Protein AF-M4YMT3-F1 (afdb_monomer)

Solvent-accessible surface area (backbone atoms only — not comparable to full-atom values): 11606 Å² total; per-residue (Å²): 136,56,73,66,59,53,51,54,49,49,52,53,55,69,66,47,56,73,67,48,48,60,57,49,52,47,52,51,52,50,50,52,51,52,51,46,52,74,77,38,57,68,66,65,42,46,60,69,59,45,84,79,69,79,73,31,59,26,41,53,37,36,38,47,27,47,33,32,60,78,56,65,40,62,85,70,73,50,79,59,37,72,62,40,34,67,61,30,33,67,56,32,72,73,39,80,68,57,88,72,52,93,62,46,69,38,41,93,83,44,88,57,52,66,50,56,50,47,54,50,48,50,54,50,50,52,39,49,52,53,45,50,55,54,40,66,69,37,40,82,82,41,46,66,60,40,51,51,53,50,52,53,66,71,29,67,73,39,54,38,34,56,59,34,29,43,67,61,58,56,26,50,41,23,42,51,50,16,73,76,19,53,84,38,93,50,65,70,47,24,54,50,9,53,50,25,40,54,51,26,62,37,39,63,58,91,65,85,80,132

Structure (mmCIF, N/CA/C/O backbone):
data_AF-M4YMT3-F1
#
_entry.id   AF-M4YMT3-F1
#
loop_
_atom_site.group_PDB
_atom_site.id
_atom_site.type_symbol
_atom_site.label_atom_id
_atom_site.label_alt_id
_atom_site.label_comp_id
_atom_site.label_asym_id
_atom_site.label_entity_id
_atom_site.label_seq_id
_atom_site.pdbx_PDB_ins_code
_atom_site.Cartn_x
_atom_site.Cartn_y
_atom_site.Cartn_z
_atom_site.occupancy
_atom_site.B_iso_or_equiv
_atom_site.auth_seq_id
_atom_site.auth_comp_id
_atom_site.auth_asym_id
_atom_site.auth_atom_id
_atom_site.pdbx_PDB_model_num
ATOM 1 N N . MET A 1 1 ? -11.498 -4.149 51.252 1.00 55.44 1 MET A N 1
ATOM 2 C CA . MET A 1 1 ? -11.221 -3.884 49.823 1.00 55.44 1 MET A CA 1
ATOM 3 C C . MET A 1 1 ? -12.112 -4.824 49.023 1.00 55.44 1 MET A C 1
ATOM 5 O O . MET A 1 1 ? -12.004 -6.024 49.238 1.00 55.44 1 MET A O 1
ATOM 9 N N . SER A 1 2 ? -13.094 -4.313 48.271 1.00 64.69 2 SER A N 1
ATOM 10 C CA . SER A 1 2 ? -14.100 -5.168 47.619 1.00 64.69 2 SER A CA 1
ATOM 11 C C . SER A 1 2 ? -13.529 -5.821 46.357 1.00 64.69 2 SER A C 1
ATOM 13 O O . SER A 1 2 ? -12.683 -5.244 45.675 1.00 64.69 2 SER A O 1
ATOM 15 N N . LEU A 1 3 ? -13.996 -7.027 46.028 1.00 55.19 3 LEU A N 1
ATOM 16 C CA . LEU A 1 3 ? -13.615 -7.741 44.800 1.00 55.19 3 LEU A CA 1
ATOM 17 C C . LEU A 1 3 ? -13.868 -6.903 43.532 1.00 55.19 3 LEU A C 1
ATOM 19 O O . LEU A 1 3 ? -13.106 -6.996 42.569 1.00 55.19 3 LEU A O 1
ATOM 23 N N . ASP A 1 4 ? -14.859 -6.014 43.570 1.00 62.97 4 ASP A N 1
ATOM 24 C CA . ASP A 1 4 ? -15.171 -5.080 42.485 1.00 62.97 4 ASP A CA 1
ATOM 25 C C . ASP A 1 4 ? -14.135 -3.953 42.345 1.00 62.97 4 ASP A C 1
ATOM 27 O O . ASP A 1 4 ? -13.825 -3.523 41.230 1.00 62.97 4 ASP A O 1
ATOM 31 N N . SER A 1 5 ? -13.519 -3.503 43.446 1.00 62.50 5 SER A N 1
ATOM 32 C CA . SER A 1 5 ? -12.438 -2.510 43.385 1.00 62.50 5 SER A CA 1
ATOM 33 C C . SER A 1 5 ? -11.160 -3.111 42.794 1.00 62.50 5 SER A C 1
ATOM 35 O O . SER A 1 5 ? -10.426 -2.435 42.077 1.00 62.50 5 SER A O 1
ATOM 37 N N . VAL A 1 6 ? -10.902 -4.396 43.053 1.00 60.56 6 VAL A N 1
ATOM 38 C CA . VAL A 1 6 ? -9.759 -5.128 42.489 1.00 60.56 6 VAL A CA 1
ATOM 39 C C . VAL A 1 6 ? -9.986 -5.428 41.009 1.00 60.56 6 VAL A C 1
ATOM 41 O O . VAL A 1 6 ? -9.104 -5.155 40.200 1.00 60.56 6 VAL A O 1
ATOM 44 N N . ARG A 1 7 ? -11.180 -5.899 40.622 1.00 51.62 7 ARG A N 1
ATOM 45 C CA . ARG A 1 7 ? -11.534 -6.132 39.211 1.00 51.62 7 ARG A CA 1
ATOM 46 C C . ARG A 1 7 ? -11.501 -4.856 38.376 1.00 51.62 7 ARG A C 1
ATOM 48 O O . ARG A 1 7 ? -10.950 -4.880 37.284 1.00 51.62 7 ARG A O 1
ATOM 55 N N . SER A 1 8 ? -12.023 -3.741 38.887 1.00 55.28 8 SER A N 1
ATOM 56 C CA . SER A 1 8 ? -11.982 -2.454 38.173 1.00 55.28 8 SER A CA 1
ATOM 57 C C . SER A 1 8 ? -10.570 -1.865 38.068 1.00 55.28 8 SER A C 1
ATOM 59 O O . SER A 1 8 ? -10.250 -1.226 37.067 1.00 55.28 8 SER A O 1
ATOM 61 N N . SER A 1 9 ? -9.707 -2.112 39.059 1.00 55.75 9 SER A N 1
ATOM 62 C CA . SER A 1 9 ? -8.296 -1.700 39.019 1.00 55.75 9 SER A CA 1
ATOM 63 C C . SER A 1 9 ? -7.475 -2.565 38.060 1.00 55.75 9 SER A C 1
ATOM 65 O O . SER A 1 9 ? -6.667 -2.039 37.301 1.00 55.75 9 SER A O 1
ATOM 67 N N . LEU A 1 10 ? -7.715 -3.880 38.039 1.00 49.56 10 LEU A N 1
ATOM 68 C CA . LEU A 1 10 ? -7.082 -4.808 37.098 1.00 49.56 10 LEU A CA 1
ATOM 69 C C . LEU A 1 10 ? -7.564 -4.583 35.660 1.00 49.56 10 LEU A C 1
ATOM 71 O O . LEU A 1 10 ? -6.739 -4.605 34.753 1.00 49.56 10 LEU A O 1
ATOM 75 N N . ALA A 1 11 ? -8.851 -4.284 35.453 1.00 52.72 11 ALA A N 1
ATOM 76 C CA . ALA A 1 11 ? -9.390 -3.905 34.148 1.00 52.72 11 ALA A CA 1
ATOM 77 C C . ALA A 1 11 ? -8.724 -2.621 33.622 1.00 52.72 11 ALA A C 1
ATOM 79 O O . ALA A 1 11 ? -8.180 -2.630 32.521 1.00 52.72 11 ALA A O 1
ATOM 80 N N . ARG A 1 12 ? -8.620 -1.566 34.449 1.00 49.44 12 ARG A N 1
ATOM 81 C CA . ARG A 1 12 ? -7.900 -0.329 34.080 1.00 49.44 12 ARG A CA 1
ATOM 82 C C . ARG A 1 12 ? -6.415 -0.551 33.807 1.00 49.44 12 ARG A C 1
ATOM 84 O O . ARG A 1 12 ? -5.882 0.052 32.883 1.00 49.44 12 ARG A O 1
ATOM 91 N N . CYS A 1 13 ? -5.753 -1.406 34.588 1.00 47.78 13 CYS A N 1
ATOM 92 C CA . CYS A 1 13 ? -4.334 -1.732 34.413 1.00 47.78 13 CYS A CA 1
ATOM 93 C C . CYS A 1 13 ? -4.093 -2.544 33.124 1.00 47.78 13 CYS A C 1
ATOM 95 O O . CYS A 1 13 ? -3.129 -2.299 32.399 1.00 47.78 13 CYS A O 1
ATOM 97 N N . SER A 1 14 ? -5.016 -3.451 32.777 1.00 50.03 14 SER A N 1
ATOM 98 C CA . SER A 1 14 ? -4.997 -4.192 31.507 1.00 50.03 14 SER A CA 1
ATOM 99 C C . SER A 1 14 ? -5.290 -3.310 30.288 1.00 50.03 14 SER A C 1
ATOM 101 O O . SER A 1 14 ? -4.888 -3.655 29.180 1.00 50.03 14 SER A O 1
ATOM 103 N N . GLU A 1 15 ? -5.922 -2.152 30.493 1.00 52.97 15 GLU A N 1
ATOM 104 C CA . GLU A 1 15 ? -6.232 -1.195 29.430 1.00 52.97 15 GLU A CA 1
ATOM 105 C C . GLU A 1 15 ? -5.118 -0.165 29.158 1.00 52.97 15 GLU A C 1
ATOM 107 O O . GLU A 1 15 ? -5.201 0.606 28.207 1.00 52.97 15 GLU A O 1
ATOM 112 N N . THR A 1 16 ? -4.050 -0.115 29.964 1.00 54.56 16 THR A N 1
ATOM 113 C CA . THR A 1 16 ? -3.016 0.932 29.816 1.00 54.56 16 THR A CA 1
ATOM 114 C C . THR A 1 16 ? -1.728 0.450 29.153 1.00 54.56 16 THR A C 1
ATOM 116 O O . THR A 1 16 ? -1.084 1.216 28.444 1.00 54.56 16 THR A O 1
ATOM 119 N N . TRP A 1 17 ? -1.321 -0.808 29.331 1.00 55.22 17 TRP A N 1
ATOM 120 C CA . TRP A 1 17 ? -0.010 -1.280 28.854 1.00 55.22 17 TRP A CA 1
ATOM 121 C C . TRP A 1 17 ? 0.110 -1.327 27.321 1.00 55.22 17 TRP A C 1
ATOM 123 O O . TRP A 1 17 ? 1.177 -1.024 26.784 1.00 55.22 17 TRP A O 1
ATOM 133 N N . TYR A 1 18 ? -0.982 -1.617 26.603 1.00 58.75 18 TYR A N 1
ATOM 134 C CA . TYR A 1 18 ? -0.981 -1.648 25.135 1.00 58.75 18 TYR A CA 1
ATOM 135 C C . TYR A 1 18 ? -0.765 -0.260 24.511 1.00 58.75 18 TYR A C 1
ATOM 137 O O . TYR A 1 18 ? -0.347 -0.163 23.362 1.00 58.75 18 TYR A O 1
ATOM 145 N N . ILE A 1 19 ? -1.020 0.818 25.261 1.00 57.12 19 ILE A N 1
ATOM 146 C CA . ILE A 1 19 ? -0.745 2.199 24.842 1.00 57.12 19 ILE A CA 1
ATOM 147 C C . ILE A 1 19 ? 0.757 2.493 24.897 1.00 57.12 19 ILE A C 1
ATOM 149 O O . ILE A 1 19 ? 1.288 3.192 24.034 1.00 57.12 19 ILE A O 1
ATOM 153 N N . TYR A 1 20 ? 1.444 1.957 25.906 1.00 63.53 20 TYR A N 1
ATOM 154 C CA . TYR A 1 20 ? 2.878 2.165 26.089 1.00 63.53 20 TYR A CA 1
ATOM 155 C C . TYR A 1 20 ? 3.716 1.248 25.203 1.00 63.53 20 TYR A C 1
ATOM 157 O O . TYR A 1 20 ? 4.825 1.624 24.837 1.00 63.53 20 TYR A O 1
ATOM 165 N N . TYR A 1 21 ? 3.195 0.080 24.820 1.00 63.81 21 TYR A N 1
ATOM 166 C CA . TYR A 1 21 ? 3.920 -0.889 24.000 1.00 63.81 21 TYR A CA 1
ATOM 167 C C . TYR A 1 21 ? 4.490 -0.285 22.700 1.00 63.81 21 TYR A C 1
ATOM 169 O O . TYR A 1 21 ? 5.697 -0.395 22.491 1.00 63.81 21 TYR A O 1
ATO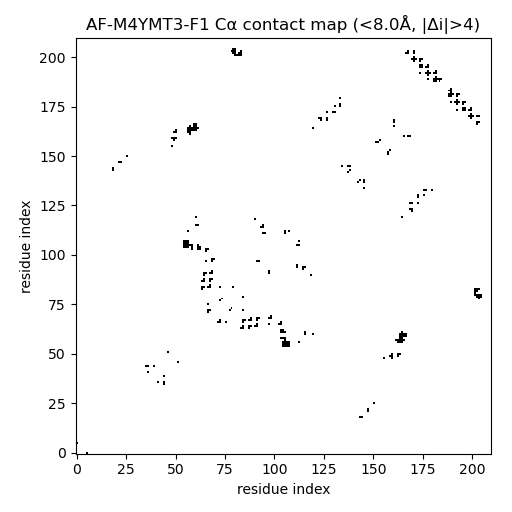M 177 N N . PRO A 1 22 ? 3.726 0.440 21.861 1.00 64.69 22 PRO A N 1
ATOM 178 C CA . PRO A 1 22 ? 4.289 1.016 20.647 1.00 64.69 22 PRO A CA 1
ATOM 179 C C . PRO A 1 22 ? 5.266 2.155 20.944 1.00 64.69 22 PRO A C 1
ATOM 181 O O . PRO A 1 22 ? 6.272 2.273 20.258 1.00 64.69 22 PRO A O 1
ATOM 184 N N . ALA A 1 23 ? 5.024 2.960 21.987 1.00 65.94 23 ALA A N 1
ATOM 185 C CA . ALA A 1 23 ? 5.968 3.996 22.407 1.00 65.94 23 ALA A CA 1
ATOM 186 C C . ALA A 1 23 ? 7.320 3.387 22.819 1.00 65.94 23 ALA A C 1
ATOM 188 O O . ALA A 1 23 ? 8.369 3.898 22.437 1.00 65.94 23 ALA A O 1
ATOM 189 N N . VAL A 1 24 ? 7.299 2.255 23.528 1.00 73.38 24 VAL A N 1
ATOM 190 C CA . VAL A 1 24 ? 8.496 1.477 23.872 1.00 73.38 24 VAL A CA 1
ATOM 191 C C . VAL A 1 24 ? 9.168 0.923 22.615 1.00 73.38 24 VAL A C 1
ATOM 193 O O . VAL A 1 24 ? 10.374 1.093 22.459 1.00 73.38 24 VAL A O 1
ATOM 196 N N . VAL A 1 25 ? 8.409 0.333 21.683 1.00 72.81 25 VAL A N 1
ATOM 197 C CA . VAL A 1 25 ? 8.941 -0.154 20.395 1.00 72.81 25 VAL A CA 1
ATOM 198 C C . VAL A 1 25 ? 9.610 0.976 19.607 1.00 72.81 25 VAL A C 1
ATOM 200 O O . VAL A 1 25 ? 10.677 0.771 19.031 1.00 72.81 25 VAL A O 1
ATOM 203 N N . LEU A 1 26 ? 9.039 2.179 19.619 1.00 71.69 26 LEU A N 1
ATOM 204 C CA . LEU A 1 26 ? 9.614 3.356 18.969 1.00 71.69 26 LEU A CA 1
ATOM 205 C C . LEU A 1 26 ? 10.885 3.848 19.634 1.00 71.69 26 LEU A C 1
ATOM 207 O O . LEU A 1 26 ? 11.850 4.129 18.932 1.00 71.69 26 LEU A O 1
ATOM 211 N N . ILE A 1 27 ? 10.905 3.932 20.964 1.00 77.06 27 ILE A N 1
ATOM 212 C CA . ILE A 1 27 ? 12.110 4.311 21.704 1.00 77.06 27 ILE A CA 1
ATOM 213 C C . ILE A 1 27 ? 13.229 3.319 21.392 1.00 77.06 27 ILE A C 1
ATOM 215 O O . ILE A 1 27 ? 14.323 3.741 21.036 1.00 77.06 27 ILE A O 1
ATOM 219 N N . ILE A 1 28 ? 12.939 2.015 21.432 1.00 80.06 28 ILE A N 1
ATOM 220 C CA . ILE A 1 28 ? 13.901 0.967 21.076 1.00 80.06 28 ILE A CA 1
ATOM 221 C C . ILE A 1 28 ? 14.379 1.143 19.630 1.00 80.06 28 ILE A C 1
ATOM 223 O O . ILE A 1 28 ? 15.583 1.167 19.391 1.00 80.06 28 ILE A O 1
ATOM 227 N N . SER A 1 29 ? 13.463 1.323 18.674 1.00 73.62 29 SER A N 1
ATOM 228 C CA . SER A 1 29 ? 13.802 1.483 17.252 1.00 73.62 29 SER A CA 1
ATOM 229 C C . SER A 1 29 ? 14.676 2.717 17.007 1.00 73.62 29 SER A C 1
ATOM 231 O O . SER A 1 29 ? 15.672 2.641 16.289 1.00 73.62 29 SER A O 1
ATOM 233 N N . LEU A 1 30 ? 14.355 3.842 17.654 1.00 78.44 30 LEU A N 1
ATOM 234 C CA . LEU A 1 30 ? 15.126 5.079 17.565 1.00 78.44 30 LEU A CA 1
ATOM 235 C C . LEU A 1 30 ? 16.504 4.928 18.217 1.00 78.44 30 LEU A C 1
ATOM 237 O O . LEU A 1 30 ? 17.500 5.355 17.644 1.00 78.44 30 LEU A O 1
ATOM 241 N N . SER A 1 31 ? 16.587 4.294 19.390 1.00 81.12 31 SER A N 1
ATOM 242 C CA . SER A 1 31 ? 17.865 4.012 20.047 1.00 81.12 31 SER A CA 1
ATOM 243 C C . SER A 1 31 ? 18.756 3.121 19.185 1.00 81.12 31 SER A C 1
ATOM 245 O O . SER A 1 31 ? 19.937 3.421 19.033 1.00 81.12 31 SER A O 1
ATOM 247 N N . VAL A 1 32 ? 18.203 2.073 18.566 1.00 82.44 32 VAL A N 1
ATOM 248 C CA . VAL A 1 32 ? 18.942 1.207 17.635 1.00 82.44 32 VAL A CA 1
ATOM 249 C C . VAL A 1 32 ? 19.442 2.002 16.428 1.00 82.44 32 VAL A C 1
ATOM 251 O O . VAL A 1 32 ? 20.613 1.877 16.069 1.00 82.44 32 VAL A O 1
ATOM 254 N N . LEU A 1 33 ? 18.607 2.863 15.836 1.00 80.38 33 LEU A N 1
ATOM 255 C CA . LEU A 1 33 ? 19.007 3.726 14.722 1.00 80.38 33 LEU A CA 1
ATOM 256 C C . LEU A 1 33 ? 20.155 4.669 15.115 1.00 80.38 33 LEU A C 1
ATOM 258 O O . LEU A 1 33 ? 21.157 4.744 14.406 1.00 80.38 33 LEU A O 1
ATOM 262 N N . LEU A 1 34 ? 20.043 5.348 16.261 1.00 82.44 34 LEU A N 1
ATOM 263 C CA . LEU A 1 34 ? 21.063 6.276 16.757 1.00 82.44 34 LEU A CA 1
ATOM 264 C C . LEU A 1 34 ? 22.386 5.569 17.074 1.00 82.44 34 LEU A C 1
ATOM 266 O O . LEU A 1 34 ? 23.445 6.074 16.714 1.00 82.44 34 LEU A O 1
ATOM 270 N N . ILE A 1 35 ? 22.339 4.384 17.692 1.00 86.56 35 ILE A N 1
ATOM 271 C CA . ILE A 1 35 ? 23.532 3.556 17.924 1.00 86.56 35 ILE A CA 1
ATOM 272 C C . ILE A 1 35 ? 24.161 3.157 16.586 1.00 86.56 35 ILE A C 1
ATOM 274 O O . ILE A 1 35 ? 25.375 3.250 16.418 1.00 86.56 35 ILE A O 1
ATOM 278 N N . THR A 1 36 ? 23.347 2.759 15.609 1.00 81.19 36 THR A N 1
ATOM 279 C CA . THR A 1 36 ? 23.836 2.359 14.284 1.00 81.19 36 THR A CA 1
ATOM 280 C C . THR A 1 36 ? 24.517 3.529 13.566 1.00 81.19 36 THR A C 1
ATOM 282 O O . THR A 1 36 ? 25.589 3.328 12.998 1.00 81.19 36 THR A O 1
ATOM 285 N N . LEU A 1 37 ? 23.965 4.745 13.661 1.00 82.81 37 LEU A N 1
ATOM 286 C CA . LEU A 1 37 ? 24.566 5.986 13.146 1.00 82.81 37 LEU A CA 1
ATOM 287 C C . LEU A 1 37 ? 25.834 6.413 13.897 1.00 82.81 37 LEU A C 1
ATOM 289 O O . LEU A 1 37 ? 26.709 7.030 13.302 1.00 82.81 37 LEU A O 1
ATOM 293 N N . ALA A 1 38 ? 25.946 6.103 15.190 1.00 86.00 38 ALA A N 1
ATOM 294 C CA . ALA A 1 38 ? 27.138 6.414 15.977 1.00 86.00 38 ALA A CA 1
ATOM 295 C C . ALA A 1 38 ? 28.309 5.459 15.685 1.00 86.00 38 ALA A C 1
ATOM 297 O O . ALA A 1 38 ? 29.467 5.846 15.825 1.00 86.00 38 ALA A O 1
ATOM 298 N N . VAL A 1 39 ? 28.014 4.210 15.307 1.00 90.06 39 VAL A N 1
ATOM 299 C CA . VAL A 1 39 ? 29.019 3.157 15.070 1.00 90.06 39 VAL A CA 1
ATOM 300 C C . VAL A 1 39 ? 29.425 3.054 13.596 1.00 90.06 39 VAL A C 1
ATOM 302 O O . VAL A 1 39 ? 30.544 2.646 13.298 1.00 90.06 39 VAL A O 1
ATOM 305 N N . ASN A 1 40 ? 28.538 3.411 12.666 1.00 87.50 40 ASN A N 1
ATOM 306 C CA . ASN A 1 40 ? 28.768 3.288 11.226 1.00 87.50 40 ASN A CA 1
ATOM 307 C C . ASN A 1 40 ? 28.759 4.665 10.555 1.00 87.50 40 ASN A C 1
ATOM 309 O O . ASN A 1 40 ? 28.176 5.615 11.069 1.00 87.50 40 ASN A O 1
ATOM 313 N N . ASN A 1 41 ? 29.362 4.776 9.368 1.00 85.31 41 ASN A N 1
ATOM 314 C CA . ASN A 1 41 ? 29.202 5.990 8.569 1.00 85.31 41 ASN A CA 1
ATOM 315 C C . ASN A 1 41 ? 27.753 6.109 8.052 1.00 85.31 41 ASN A C 1
ATOM 317 O O . ASN A 1 41 ? 27.045 5.111 7.897 1.00 85.31 41 ASN A O 1
ATOM 321 N N . ALA A 1 42 ? 27.318 7.341 7.775 1.00 77.69 42 ALA A N 1
ATOM 322 C CA . ALA A 1 42 ? 25.947 7.615 7.350 1.00 77.69 42 ALA A CA 1
ATOM 323 C C . ALA A 1 42 ? 25.543 6.806 6.105 1.00 77.69 42 ALA A C 1
ATOM 325 O O . ALA A 1 42 ? 24.428 6.299 6.059 1.00 77.69 42 ALA A O 1
ATOM 326 N N . GLN A 1 43 ? 26.462 6.618 5.150 1.00 78.56 43 GLN A N 1
ATOM 327 C CA . GLN A 1 43 ? 26.209 5.843 3.934 1.00 78.56 43 GLN A CA 1
ATOM 328 C C . GLN A 1 43 ? 25.897 4.370 4.233 1.00 78.56 43 GLN A C 1
ATOM 330 O O . GLN A 1 43 ? 24.900 3.854 3.758 1.00 78.56 43 GLN A O 1
ATOM 335 N N . THR A 1 44 ? 26.677 3.717 5.098 1.00 79.88 44 THR A N 1
ATOM 336 C CA . THR A 1 44 ? 26.462 2.313 5.494 1.00 79.88 44 THR A CA 1
ATOM 337 C C . THR A 1 44 ? 25.150 2.142 6.245 1.00 79.88 44 THR A C 1
ATOM 339 O O . THR A 1 44 ? 24.523 1.089 6.162 1.00 79.88 44 THR A O 1
ATOM 342 N N . VAL A 1 45 ? 24.745 3.145 7.031 1.00 75.69 45 VAL A N 1
ATOM 343 C CA . VAL A 1 45 ? 23.433 3.109 7.674 1.00 75.69 45 VAL A CA 1
ATOM 344 C C . VAL A 1 45 ? 22.355 3.212 6.617 1.00 75.69 45 VAL A C 1
ATOM 346 O O . VAL A 1 45 ? 21.522 2.317 6.581 1.00 75.69 45 VAL A O 1
ATOM 349 N N . LEU A 1 46 ? 22.411 4.226 5.747 1.00 72.56 46 LEU A N 1
ATOM 350 C CA . LEU A 1 46 ? 21.467 4.402 4.643 1.00 72.56 46 LEU A CA 1
ATOM 351 C C . LEU A 1 46 ? 21.319 3.107 3.847 1.00 72.56 46 LEU A C 1
ATOM 353 O O . LEU A 1 46 ? 20.219 2.580 3.806 1.00 72.56 46 LEU A O 1
ATOM 357 N N . ASP A 1 47 ? 22.423 2.494 3.424 1.00 73.88 47 ASP A N 1
ATOM 358 C CA . ASP A 1 47 ? 22.429 1.243 2.662 1.00 73.88 47 ASP A CA 1
ATOM 359 C C . ASP A 1 47 ? 21.736 0.049 3.355 1.00 73.88 47 ASP A C 1
ATOM 361 O O . ASP A 1 47 ? 21.420 -0.953 2.714 1.00 73.88 47 ASP A O 1
ATOM 365 N N . ARG A 1 48 ? 21.532 0.113 4.679 1.00 72.19 48 ARG A N 1
ATOM 366 C CA . ARG A 1 48 ? 20.850 -0.923 5.474 1.00 72.19 48 ARG A CA 1
ATOM 367 C C . ARG A 1 48 ? 19.384 -0.616 5.760 1.00 72.19 48 ARG A C 1
ATOM 369 O O . ARG A 1 48 ? 18.639 -1.545 6.065 1.00 72.19 48 ARG A O 1
ATOM 376 N N . ILE A 1 49 ? 18.989 0.656 5.753 1.00 68.25 49 ILE A N 1
ATOM 377 C CA . ILE A 1 49 ? 17.591 1.076 5.954 1.00 68.25 49 ILE A CA 1
ATOM 378 C C . ILE A 1 49 ? 16.870 1.343 4.636 1.00 68.25 49 ILE A C 1
ATOM 380 O O . ILE A 1 49 ? 15.644 1.241 4.617 1.00 68.25 49 ILE A O 1
ATOM 384 N N . THR A 1 50 ? 17.609 1.628 3.565 1.00 68.56 50 THR A N 1
ATOM 385 C CA . THR A 1 50 ? 17.081 1.769 2.213 1.00 68.56 50 THR A CA 1
ATOM 386 C C . THR A 1 50 ? 17.209 0.465 1.437 1.00 68.56 50 THR A C 1
ATOM 388 O O . THR A 1 50 ? 18.084 -0.369 1.687 1.00 68.56 50 THR A O 1
ATOM 391 N N . TRP A 1 51 ? 16.302 0.252 0.495 1.00 67.38 51 TRP A N 1
ATOM 392 C CA . TRP A 1 51 ? 16.384 -0.849 -0.448 1.00 67.38 51 TRP A CA 1
ATOM 393 C C . TRP A 1 51 ? 17.503 -0.601 -1.467 1.00 67.38 51 TRP A C 1
ATOM 395 O O . TRP A 1 51 ? 17.426 0.327 -2.266 1.00 67.38 51 TRP A O 1
ATOM 405 N N . ASN A 1 52 ? 18.513 -1.475 -1.462 1.00 66.56 52 ASN A N 1
ATOM 406 C CA . ASN A 1 52 ? 19.700 -1.375 -2.319 1.00 66.56 52 ASN A CA 1
ATOM 407 C C . ASN A 1 52 ? 19.811 -2.506 -3.368 1.00 66.56 52 ASN A C 1
ATOM 409 O O . ASN A 1 52 ? 20.908 -2.771 -3.856 1.00 66.56 52 ASN A O 1
ATOM 413 N N . ALA A 1 53 ? 18.725 -3.218 -3.696 1.00 58.97 53 ALA A N 1
ATOM 414 C CA . ALA A 1 53 ? 18.797 -4.316 -4.667 1.00 58.97 53 ALA A CA 1
ATOM 415 C C . ALA A 1 53 ? 18.498 -3.858 -6.107 1.00 58.97 53 ALA A C 1
ATOM 417 O O . ALA A 1 53 ? 17.485 -3.194 -6.333 1.00 58.97 53 ALA A O 1
ATOM 418 N N . ASP A 1 54 ? 19.375 -4.279 -7.029 1.00 62.09 54 ASP A N 1
ATOM 419 C CA . ASP A 1 54 ? 19.266 -4.338 -8.496 1.00 62.09 54 ASP A CA 1
ATOM 420 C C . ASP A 1 54 ? 18.360 -3.289 -9.150 1.00 62.09 54 ASP A C 1
ATOM 422 O O . ASP A 1 54 ? 17.241 -3.643 -9.498 1.00 62.09 54 ASP A O 1
ATOM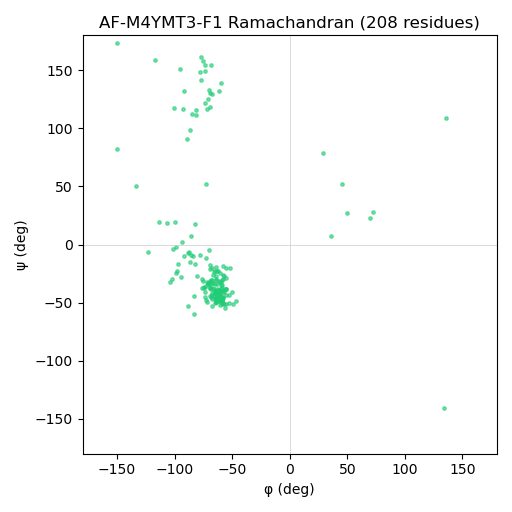 426 N N . ASP A 1 55 ? 18.848 -2.046 -9.314 1.00 67.31 55 ASP A N 1
ATOM 427 C CA . ASP A 1 55 ? 18.426 -0.938 -10.215 1.00 67.31 55 ASP A CA 1
ATOM 428 C C . ASP A 1 55 ? 16.926 -0.725 -10.540 1.00 67.31 55 ASP A C 1
ATOM 430 O O . ASP A 1 55 ? 16.581 0.114 -11.370 1.00 67.31 55 ASP A O 1
ATOM 434 N N . SER A 1 56 ? 16.010 -1.439 -9.895 1.00 77.88 56 SER A N 1
ATOM 435 C CA . SER A 1 56 ? 14.598 -1.497 -10.221 1.00 77.88 56 SER A CA 1
ATOM 436 C C . SER A 1 56 ? 13.855 -0.587 -9.274 1.00 77.88 56 SER A C 1
ATOM 438 O O . SER A 1 56 ? 13.803 -0.816 -8.065 1.00 77.88 56 SER A O 1
ATOM 440 N N . LEU A 1 57 ? 13.225 0.431 -9.837 1.00 80.31 57 LEU A N 1
ATOM 441 C CA . LEU A 1 57 ? 12.342 1.319 -9.102 1.00 80.31 57 LEU A CA 1
ATOM 442 C C . LEU A 1 57 ? 11.061 0.555 -8.726 1.00 80.31 57 LEU A C 1
ATOM 444 O O . LEU A 1 57 ? 10.482 -0.118 -9.576 1.00 80.31 57 LEU A O 1
ATOM 448 N N . ILE A 1 58 ? 10.618 0.657 -7.464 1.00 87.25 58 ILE A N 1
ATOM 449 C CA . ILE A 1 58 ? 9.341 0.115 -6.945 1.00 87.25 58 ILE A CA 1
ATOM 450 C C . ILE A 1 58 ? 9.007 -1.343 -7.364 1.00 87.25 58 ILE A C 1
ATOM 452 O O . ILE A 1 58 ? 7.897 -1.612 -7.835 1.00 87.25 58 ILE A O 1
ATOM 456 N N . PRO A 1 59 ? 9.930 -2.306 -7.160 1.00 87.38 59 PRO A N 1
ATOM 457 C CA . PRO A 1 59 ? 9.869 -3.656 -7.731 1.00 87.38 59 PRO A CA 1
ATOM 458 C C . PRO A 1 59 ? 8.616 -4.464 -7.364 1.00 87.38 59 PRO A C 1
ATOM 460 O O . PRO A 1 59 ? 8.121 -5.232 -8.183 1.00 87.38 59 PRO A O 1
ATOM 463 N N . ASP A 1 60 ? 8.074 -4.307 -6.152 1.00 88.25 60 ASP A N 1
ATOM 464 C CA . ASP A 1 60 ? 6.882 -5.051 -5.731 1.00 88.25 60 ASP A CA 1
ATOM 465 C C . ASP A 1 60 ? 5.625 -4.544 -6.464 1.00 88.25 60 ASP A C 1
ATOM 467 O O . ASP A 1 60 ? 4.709 -5.323 -6.733 1.00 88.25 60 ASP A O 1
ATOM 471 N N . PHE A 1 61 ? 5.560 -3.243 -6.776 1.00 90.75 61 PHE A N 1
ATOM 472 C CA . PHE A 1 61 ? 4.433 -2.648 -7.502 1.00 90.75 61 PHE A CA 1
ATOM 473 C C . PHE A 1 61 ? 4.456 -3.067 -8.968 1.00 90.75 61 PHE A C 1
ATOM 475 O O . PHE A 1 61 ? 3.446 -3.513 -9.516 1.00 90.75 61 PHE A O 1
ATOM 482 N N . THR A 1 62 ? 5.629 -2.948 -9.591 1.00 91.12 62 THR A N 1
ATOM 483 C CA . THR A 1 62 ? 5.826 -3.262 -11.007 1.00 91.12 62 THR A CA 1
ATOM 484 C C . THR A 1 62 ? 5.566 -4.731 -11.275 1.00 91.12 62 THR A C 1
ATOM 486 O O . THR A 1 62 ? 4.881 -5.055 -12.241 1.00 91.12 62 THR A O 1
ATOM 489 N N . GLU A 1 63 ? 6.014 -5.614 -10.376 1.00 90.06 63 GLU A N 1
ATOM 490 C CA . GLU A 1 63 ? 5.729 -7.044 -10.431 1.00 90.06 63 GLU A CA 1
ATOM 491 C C . GLU A 1 63 ? 4.221 -7.307 -10.478 1.00 90.06 63 GLU A C 1
ATOM 493 O O . GLU A 1 63 ? 3.747 -8.033 -11.351 1.00 90.06 63 GLU A O 1
ATOM 498 N N . VAL A 1 64 ? 3.449 -6.713 -9.565 1.00 91.62 64 VAL A N 1
ATOM 499 C CA . VAL A 1 64 ? 2.003 -6.955 -9.478 1.00 91.62 64 VAL A CA 1
ATOM 500 C C . VAL A 1 64 ? 1.282 -6.479 -10.736 1.00 91.62 64 VAL A C 1
ATOM 502 O O . VAL A 1 64 ? 0.452 -7.213 -11.274 1.00 91.62 64 VAL A O 1
ATOM 505 N N . VAL A 1 65 ? 1.600 -5.279 -11.220 1.00 92.94 65 VAL A N 1
ATOM 506 C CA . VAL A 1 65 ? 0.953 -4.687 -12.398 1.00 92.94 65 VAL A CA 1
ATOM 507 C C . VAL A 1 65 ? 1.345 -5.431 -13.681 1.00 92.94 65 VAL A C 1
ATOM 509 O O . VAL A 1 65 ? 0.471 -5.786 -14.476 1.00 92.94 65 VAL A O 1
ATOM 512 N N . TRP A 1 66 ? 2.628 -5.760 -13.856 1.00 92.75 66 TRP A N 1
ATOM 513 C CA . TRP A 1 66 ? 3.119 -6.528 -15.004 1.00 92.75 66 TRP A CA 1
ATOM 514 C C . TRP A 1 66 ? 2.531 -7.946 -15.029 1.00 92.75 66 TRP A C 1
ATOM 516 O O . TRP A 1 66 ? 2.011 -8.380 -16.059 1.00 92.75 66 TRP A O 1
ATOM 526 N N . LYS A 1 67 ? 2.514 -8.655 -13.888 1.00 91.56 67 LYS A N 1
ATOM 527 C CA . LYS A 1 67 ? 1.917 -10.001 -13.786 1.00 91.56 67 LYS A CA 1
ATOM 528 C C . LYS A 1 67 ? 0.395 -9.986 -13.942 1.00 91.56 67 LYS A C 1
ATOM 530 O O . LYS A 1 67 ? -0.164 -10.949 -14.457 1.00 91.56 67 LYS A O 1
ATOM 535 N N . ALA A 1 68 ? -0.286 -8.907 -13.541 1.00 92.62 68 ALA A N 1
ATOM 536 C CA . ALA A 1 68 ? -1.724 -8.749 -13.777 1.00 92.62 68 ALA A CA 1
ATOM 537 C C . ALA A 1 68 ? -2.070 -8.668 -15.276 1.00 92.62 68 ALA A C 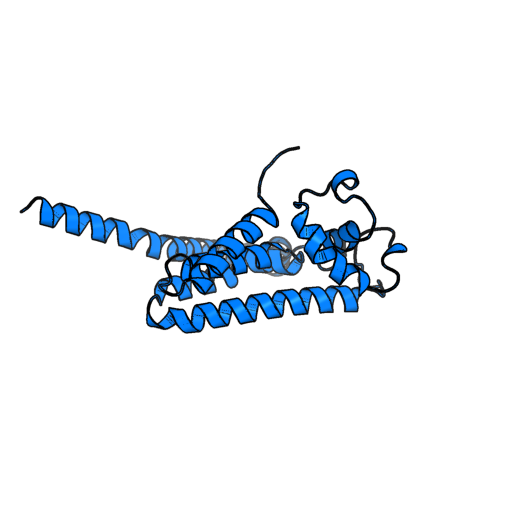1
ATOM 539 O O . ALA A 1 68 ? -3.187 -9.025 -15.668 1.00 92.62 68 ALA A O 1
ATOM 540 N N . TYR A 1 69 ? -1.127 -8.200 -16.102 1.00 92.69 69 TYR A N 1
ATOM 541 C CA . TYR A 1 69 ? -1.271 -8.121 -17.553 1.00 92.69 69 TYR A CA 1
ATOM 542 C C . TYR A 1 69 ? -0.833 -9.409 -18.266 1.00 92.69 69 TYR A C 1
ATOM 544 O O . TYR A 1 69 ? -1.597 -9.964 -19.055 1.00 92.69 69 TYR A O 1
ATOM 552 N N . ASN A 1 70 ? 0.382 -9.896 -17.991 1.00 86.94 70 ASN A N 1
ATOM 553 C CA . ASN A 1 70 ? 1.105 -10.827 -18.869 1.00 86.94 70 ASN A CA 1
ATOM 554 C C . ASN A 1 70 ? 0.735 -12.319 -18.743 1.00 86.94 70 ASN A C 1
ATOM 556 O O . ASN A 1 70 ? 1.464 -13.181 -19.230 1.00 86.94 70 ASN A O 1
ATOM 560 N N . GLY A 1 71 ? -0.409 -12.656 -18.144 1.00 82.19 71 GLY A N 1
ATOM 561 C CA . GLY A 1 71 ? -0.932 -14.024 -18.126 1.00 82.19 71 GLY A CA 1
ATOM 562 C C . GLY A 1 71 ? -1.413 -14.466 -16.751 1.00 82.19 71 GLY A C 1
ATOM 563 O O . GLY A 1 71 ? -2.073 -13.711 -16.040 1.00 82.19 71 GLY A O 1
ATOM 564 N N . ASN A 1 72 ? -1.133 -15.723 -16.403 1.00 88.31 72 ASN A N 1
ATOM 565 C CA . ASN A 1 72 ? -1.460 -16.268 -15.093 1.00 88.31 72 ASN A CA 1
ATOM 566 C C . ASN A 1 72 ? -0.336 -15.930 -14.088 1.00 88.31 72 ASN A C 1
ATOM 568 O O . ASN A 1 72 ? 0.765 -16.473 -14.206 1.00 88.31 72 ASN A O 1
ATOM 572 N N . PRO A 1 73 ? -0.590 -15.081 -13.076 1.00 88.50 73 PRO A N 1
ATOM 573 C CA . PRO A 1 73 ? 0.436 -14.639 -12.131 1.00 88.50 73 PRO A CA 1
ATOM 574 C C . PRO A 1 73 ? 1.026 -15.780 -11.287 1.00 88.50 73 PRO A C 1
ATOM 576 O O . PRO A 1 73 ? 2.154 -15.663 -10.801 1.00 88.50 73 PRO A O 1
ATOM 579 N N . TYR A 1 74 ? 0.296 -16.887 -11.122 1.00 88.06 74 TYR A N 1
ATOM 580 C CA . TYR A 1 74 ? 0.744 -18.049 -10.347 1.00 88.06 74 TYR A CA 1
ATOM 581 C C . TYR A 1 74 ? 1.788 -18.887 -11.083 1.00 88.06 74 TYR A C 1
ATOM 583 O O . TYR A 1 74 ? 2.712 -19.392 -10.451 1.00 88.06 74 TYR A O 1
ATOM 591 N N . ASP A 1 75 ? 1.716 -18.940 -12.415 1.00 88.88 75 ASP A N 1
ATOM 592 C CA . ASP A 1 75 ? 2.734 -19.606 -13.239 1.00 88.88 75 ASP A CA 1
ATOM 593 C C . ASP A 1 75 ? 4.063 -18.826 -13.219 1.00 88.88 75 ASP A C 1
ATOM 595 O O . ASP A 1 75 ? 5.125 -19.368 -13.506 1.00 88.88 75 ASP A O 1
ATOM 599 N N . MET A 1 76 ? 4.012 -17.554 -12.809 1.00 85.75 76 MET A N 1
ATOM 600 C CA . MET A 1 76 ? 5.157 -16.655 -12.641 1.00 85.75 76 MET A CA 1
ATOM 601 C C . MET A 1 76 ? 5.608 -16.549 -11.173 1.00 85.75 76 MET A C 1
ATOM 603 O O . MET A 1 76 ? 6.247 -15.567 -10.787 1.00 85.75 76 MET A O 1
ATOM 607 N N . GLY A 1 77 ? 5.227 -17.510 -10.324 1.00 84.81 77 GLY A N 1
ATOM 608 C CA . GLY A 1 77 ? 5.672 -17.602 -8.930 1.00 84.81 77 GLY A CA 1
ATOM 609 C C . GLY A 1 77 ? 5.128 -16.511 -8.006 1.00 84.81 77 GLY A C 1
ATOM 610 O O . GLY A 1 77 ? 5.756 -16.193 -6.998 1.00 84.81 77 GLY A O 1
ATOM 611 N N . SER A 1 78 ? 4.000 -15.878 -8.346 1.00 85.19 78 SER A N 1
ATOM 612 C CA . SER A 1 78 ? 3.440 -14.844 -7.481 1.00 85.19 78 SER A CA 1
ATOM 613 C C . SER A 1 78 ? 2.719 -15.412 -6.259 1.00 85.19 78 SER A C 1
ATOM 615 O O . SER A 1 78 ? 1.988 -16.395 -6.346 1.00 85.19 78 SER A O 1
ATOM 617 N N . THR A 1 79 ? 2.885 -14.738 -5.121 1.00 83.62 79 THR A N 1
ATOM 618 C CA . THR A 1 79 ? 2.268 -15.093 -3.830 1.00 83.62 79 THR A CA 1
ATOM 619 C C . THR A 1 79 ? 1.046 -14.235 -3.492 1.00 83.62 79 THR A C 1
ATOM 621 O O . THR A 1 79 ? 0.386 -14.458 -2.477 1.00 83.62 79 THR A O 1
ATOM 624 N N . TYR A 1 80 ? 0.722 -13.243 -4.327 1.00 85.31 80 TYR A N 1
ATOM 625 C CA . TYR A 1 80 ? -0.459 -12.407 -4.132 1.00 85.31 80 TYR A CA 1
ATOM 626 C C . TYR A 1 80 ? -1.745 -13.173 -4.477 1.00 85.31 80 TYR A C 1
ATOM 628 O O . TYR A 1 80 ? -1.782 -14.047 -5.345 1.00 85.31 80 TYR A O 1
ATOM 636 N N . LEU A 1 81 ? -2.837 -12.841 -3.795 1.00 87.50 81 LEU A N 1
ATOM 637 C CA . LEU A 1 81 ? -4.132 -13.479 -4.031 1.00 87.50 81 LEU A CA 1
ATOM 638 C C . LEU A 1 81 ? -4.822 -12.942 -5.300 1.00 87.50 81 LEU A C 1
ATOM 640 O O . LEU A 1 81 ? -4.501 -11.843 -5.758 1.00 87.50 81 LEU A O 1
ATOM 644 N N . PRO A 1 82 ? -5.816 -13.669 -5.856 1.00 88.56 82 PRO A N 1
ATOM 645 C CA . PRO A 1 82 ? -6.376 -13.342 -7.168 1.00 88.56 82 PRO A CA 1
ATOM 646 C C . PRO A 1 82 ? -6.984 -11.942 -7.238 1.00 88.56 82 PRO A C 1
ATOM 648 O O . PRO A 1 82 ? -6.884 -11.267 -8.261 1.00 88.56 82 PRO A O 1
ATOM 651 N N . ILE A 1 83 ? -7.591 -11.481 -6.140 1.00 88.31 83 ILE A N 1
ATOM 652 C CA . ILE A 1 83 ? -8.229 -10.165 -6.099 1.00 88.31 83 ILE A CA 1
ATOM 653 C C . ILE A 1 83 ? -7.224 -9.027 -6.286 1.00 88.31 83 ILE A C 1
ATOM 655 O O . ILE A 1 83 ? -7.581 -8.006 -6.860 1.00 88.31 83 ILE A O 1
ATOM 659 N N . THR A 1 84 ? -5.969 -9.209 -5.866 1.00 90.44 84 THR A N 1
ATOM 660 C CA . THR A 1 84 ? -4.901 -8.231 -6.086 1.00 90.44 84 THR A CA 1
ATOM 661 C C . THR A 1 84 ? -4.726 -7.991 -7.578 1.00 90.44 84 THR A C 1
ATOM 663 O O . THR A 1 84 ? -4.830 -6.860 -8.041 1.00 90.44 84 THR A O 1
ATOM 666 N N . PHE A 1 85 ? -4.580 -9.057 -8.363 1.00 91.31 85 PHE A N 1
ATOM 667 C CA . PHE A 1 85 ? -4.466 -8.936 -9.816 1.00 91.31 85 PHE A CA 1
ATOM 668 C C . PHE A 1 85 ? -5.752 -8.428 -10.455 1.00 91.31 85 PHE A C 1
ATOM 670 O O . PHE A 1 85 ? -5.685 -7.678 -11.419 1.00 91.31 85 PHE A O 1
ATOM 677 N N . LEU A 1 86 ? -6.923 -8.766 -9.908 1.00 89.56 86 LEU A N 1
ATOM 678 C CA . LEU A 1 86 ? -8.188 -8.209 -10.388 1.00 89.56 86 LEU A CA 1
ATOM 679 C C . LEU A 1 86 ? -8.332 -6.708 -10.150 1.00 89.56 86 LEU A C 1
ATOM 681 O O . LEU A 1 86 ? -9.137 -6.118 -10.854 1.00 89.56 86 LEU A O 1
ATOM 685 N N . ILE A 1 87 ? -7.627 -6.121 -9.180 1.00 88.69 87 ILE A N 1
ATOM 686 C CA . ILE A 1 87 ? -7.572 -4.667 -8.962 1.00 88.69 87 ILE A CA 1
ATOM 687 C C . ILE A 1 87 ? -6.536 -4.040 -9.893 1.00 88.69 87 ILE A C 1
ATOM 689 O O . ILE A 1 87 ? -6.790 -2.994 -10.478 1.00 88.69 87 ILE A O 1
ATOM 693 N N . PHE A 1 88 ? -5.360 -4.662 -10.016 1.00 91.19 88 PHE A N 1
ATOM 694 C CA . PHE A 1 88 ? -4.237 -4.095 -10.765 1.00 91.19 88 PHE A CA 1
ATOM 695 C C . PHE A 1 88 ? -4.306 -4.324 -12.275 1.00 91.19 88 PHE A C 1
ATOM 697 O O . PHE A 1 88 ? -3.670 -3.595 -13.028 1.00 91.19 88 PHE A O 1
ATOM 704 N N . LYS A 1 89 ? -5.135 -5.259 -12.746 1.00 92.25 89 LYS A N 1
ATOM 705 C CA . LYS A 1 89 ? -5.321 -5.529 -14.176 1.00 92.25 89 LYS A CA 1
ATOM 706 C C . LYS A 1 89 ? -5.934 -4.355 -14.937 1.00 92.25 89 LYS A C 1
ATOM 708 O O . LYS A 1 89 ? -5.682 -4.196 -16.120 1.00 92.25 89 LYS A O 1
ATOM 713 N N . GLN A 1 90 ? -6.770 -3.543 -14.301 1.00 89.69 90 GLN A N 1
ATOM 714 C CA . GLN A 1 90 ? -7.355 -2.366 -14.948 1.00 89.69 90 GLN A CA 1
ATOM 715 C C . GLN A 1 90 ? -6.312 -1.260 -15.079 1.00 89.69 90 GLN A C 1
ATOM 717 O O . GLN A 1 90 ? -6.290 -0.577 -16.098 1.00 89.69 90 GLN A O 1
ATOM 722 N N . PHE A 1 91 ? -5.441 -1.122 -14.077 1.00 87.69 91 PHE A N 1
ATOM 723 C CA . PHE A 1 91 ? -4.336 -0.170 -14.107 1.00 87.69 91 PHE A CA 1
ATOM 724 C C . PHE A 1 91 ? -3.271 -0.585 -15.121 1.00 87.69 91 PHE A C 1
ATOM 726 O O . PHE A 1 91 ? -2.817 0.252 -15.884 1.00 87.69 91 PHE A O 1
ATOM 733 N N . SER A 1 92 ? -2.988 -1.882 -15.264 1.00 92.94 92 SER A N 1
ATOM 734 C CA . SER A 1 92 ? -1.977 -2.347 -16.218 1.00 92.94 92 SER A CA 1
ATOM 735 C C . SER A 1 92 ? -2.275 -1.994 -17.682 1.00 92.94 92 SER A C 1
ATOM 737 O O . SER A 1 92 ? -1.345 -1.843 -18.468 1.00 92.94 92 SER A O 1
ATOM 739 N N . TYR A 1 93 ? -3.543 -1.787 -18.060 1.00 92.06 93 TYR A N 1
ATOM 740 C CA . TYR A 1 93 ? -3.909 -1.302 -19.399 1.00 92.06 93 TYR A CA 1
ATOM 741 C C . TYR A 1 93 ? -3.588 0.180 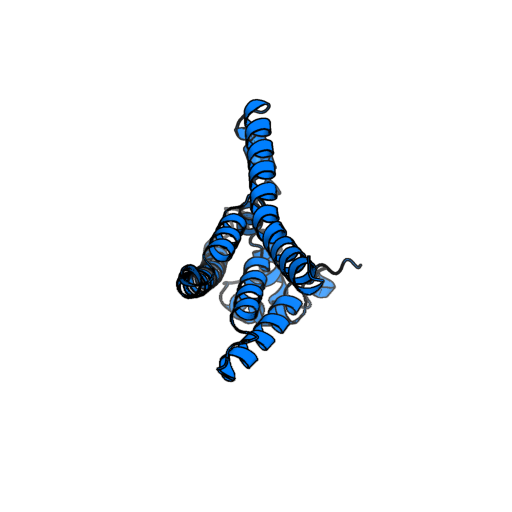-19.648 1.00 92.06 93 TYR A C 1
ATOM 743 O O . TYR A 1 93 ? -3.683 0.629 -20.789 1.00 92.06 93 TYR A O 1
ATOM 751 N N . LEU A 1 94 ? -3.245 0.949 -18.613 1.00 92.12 94 LEU A N 1
ATOM 752 C CA . LEU A 1 94 ? -2.842 2.352 -18.733 1.00 92.12 94 LEU A CA 1
ATOM 753 C C . LEU A 1 94 ? -1.352 2.501 -19.068 1.00 92.12 94 LEU A C 1
ATOM 755 O O . LEU A 1 94 ? -0.919 3.603 -19.410 1.00 92.12 94 LEU A O 1
ATOM 759 N N . ILE A 1 95 ? -0.588 1.407 -19.006 1.00 92.69 95 ILE A N 1
ATOM 760 C CA . ILE A 1 95 ? 0.846 1.380 -19.287 1.00 92.69 95 ILE A CA 1
ATOM 761 C C . ILE A 1 95 ? 1.068 1.034 -20.766 1.00 92.69 95 ILE A C 1
ATOM 763 O O . ILE A 1 95 ? 0.712 -0.070 -21.198 1.00 92.69 95 ILE A O 1
ATOM 767 N N . PRO A 1 96 ? 1.657 1.947 -21.560 1.00 91.25 96 PRO A N 1
ATOM 768 C CA . PRO A 1 96 ? 1.950 1.684 -22.962 1.00 91.25 96 PRO A CA 1
ATOM 769 C C . PRO A 1 96 ? 2.887 0.489 -23.135 1.00 91.25 96 PRO A C 1
ATOM 771 O O . PRO A 1 96 ? 3.847 0.322 -22.386 1.00 91.25 96 PRO A O 1
ATOM 774 N N . ASP A 1 97 ? 2.597 -0.344 -24.135 1.00 89.31 97 ASP A N 1
ATOM 775 C CA . ASP A 1 97 ? 3.437 -1.470 -24.553 1.00 89.31 97 ASP A CA 1
ATOM 776 C C . ASP A 1 97 ? 3.887 -2.409 -23.412 1.00 89.31 97 ASP A C 1
ATOM 778 O O . ASP A 1 97 ? 4.902 -3.096 -23.529 1.00 89.31 97 ASP A O 1
ATOM 782 N N . ILE A 1 98 ? 3.114 -2.512 -22.322 1.00 90.19 98 ILE A N 1
ATOM 783 C CA . ILE A 1 98 ? 3.429 -3.377 -21.169 1.00 90.19 98 ILE A CA 1
ATOM 784 C C . ILE A 1 98 ? 3.581 -4.861 -21.553 1.00 90.19 98 ILE A C 1
ATOM 786 O O . ILE A 1 98 ? 4.324 -5.607 -20.916 1.00 90.19 98 ILE A O 1
ATOM 790 N N . SER A 1 99 ? 2.925 -5.288 -22.636 1.00 87.62 99 SER A N 1
ATOM 791 C CA . SER A 1 99 ? 3.064 -6.631 -23.213 1.00 87.62 99 SER A CA 1
ATOM 792 C C . SER A 1 99 ? 4.461 -6.918 -23.767 1.00 87.62 99 SER A C 1
ATOM 794 O O . SER A 1 99 ? 4.819 -8.074 -23.957 1.00 87.62 99 SER A O 1
ATOM 796 N N . SER A 1 100 ? 5.213 -5.871 -24.111 1.00 85.81 100 SER A N 1
ATOM 797 C CA . SER A 1 100 ? 6.550 -5.974 -24.701 1.00 85.81 100 SER A CA 1
ATOM 798 C C . SER A 1 100 ? 7.668 -5.951 -23.658 1.00 85.81 100 SER A C 1
ATOM 800 O O . SER A 1 100 ? 8.817 -6.229 -23.991 1.00 85.81 100 SER A O 1
ATOM 802 N N . MET A 1 101 ? 7.343 -5.643 -22.399 1.00 86.31 101 MET A N 1
ATOM 803 C CA . MET A 1 101 ? 8.313 -5.638 -21.309 1.00 86.31 101 MET A CA 1
ATOM 804 C C . MET A 1 101 ? 8.766 -7.069 -20.998 1.00 86.31 101 MET A C 1
ATOM 806 O O . MET A 1 101 ? 7.957 -7.897 -20.575 1.00 86.31 101 MET A O 1
ATOM 810 N N . GLU A 1 102 ? 10.063 -7.345 -21.165 1.00 79.69 102 GLU A N 1
ATOM 811 C CA . GLU A 1 102 ? 10.661 -8.671 -20.932 1.00 79.69 102 GLU A CA 1
ATOM 812 C C . GLU A 1 102 ? 10.636 -9.095 -19.454 1.00 79.69 102 GLU A C 1
ATOM 814 O O . GLU A 1 102 ? 10.631 -10.286 -19.141 1.00 79.69 102 GLU A O 1
ATOM 819 N N . SER A 1 103 ? 10.612 -8.128 -18.536 1.00 80.00 103 SER A N 1
ATOM 820 C CA . SER A 1 103 ? 10.541 -8.365 -17.097 1.00 80.00 103 SER A CA 1
ATOM 821 C C . SER A 1 103 ? 9.822 -7.220 -16.379 1.00 80.00 103 SER A C 1
ATOM 823 O O . SER A 1 103 ? 9.493 -6.192 -16.969 1.00 80.00 103 SER A O 1
ATOM 825 N N . TYR A 1 104 ? 9.582 -7.397 -15.079 1.00 79.69 104 TYR A N 1
ATOM 826 C CA . TYR A 1 104 ? 9.007 -6.372 -14.203 1.00 79.69 104 TYR A CA 1
ATOM 827 C C . TYR A 1 104 ? 10.057 -5.405 -13.616 1.00 79.69 104 TYR A C 1
ATOM 829 O O . TYR A 1 104 ? 9.727 -4.602 -12.741 1.00 79.69 104 TYR A O 1
ATOM 837 N N . SER A 1 105 ? 11.317 -5.483 -14.052 1.00 83.88 105 SER A N 1
ATOM 838 C CA . SER A 1 105 ? 12.400 -4.634 -13.548 1.00 83.88 105 SER A CA 1
ATOM 839 C C . SER A 1 105 ? 12.384 -3.260 -14.223 1.00 83.88 105 SER A C 1
ATOM 841 O O . SER A 1 105 ? 12.719 -3.144 -15.398 1.00 83.88 105 SER A O 1
ATOM 843 N N . LEU A 1 106 ? 12.049 -2.205 -13.474 1.00 84.25 106 LEU A N 1
ATOM 844 C CA . LEU A 1 106 ? 12.074 -0.822 -13.968 1.00 84.25 106 LEU A CA 1
ATOM 845 C C . LEU A 1 106 ? 13.441 -0.173 -13.758 1.00 84.25 106 LEU A C 1
ATOM 847 O O . LEU A 1 106 ? 13.683 0.464 -12.732 1.00 84.25 106 LEU A O 1
ATOM 851 N N . THR A 1 107 ? 14.320 -0.298 -14.746 1.00 82.88 107 THR A N 1
ATOM 852 C CA . THR A 1 107 ? 15.607 0.419 -14.747 1.00 82.88 107 THR A CA 1
ATOM 853 C C . THR A 1 107 ? 15.416 1.909 -15.046 1.00 82.88 107 THR A C 1
ATOM 855 O O . THR A 1 107 ? 14.476 2.241 -15.761 1.00 82.88 107 THR A O 1
ATOM 858 N N . PRO A 1 108 ? 16.307 2.825 -14.607 1.00 78.94 108 PRO A N 1
ATOM 859 C CA . PRO A 1 108 ? 16.167 4.274 -14.828 1.00 78.94 108 PRO A CA 1
ATOM 860 C C . PRO A 1 108 ? 16.008 4.722 -16.292 1.00 78.94 108 PRO A C 1
ATOM 862 O O . PRO A 1 108 ? 15.549 5.833 -16.547 1.00 78.94 108 PRO A O 1
ATOM 865 N N . SER A 1 109 ? 16.409 3.882 -17.250 1.00 82.88 109 SER A N 1
ATOM 866 C CA . SER A 1 109 ? 16.266 4.111 -18.693 1.00 82.88 109 SER A CA 1
ATOM 867 C C . SER A 1 109 ? 14.935 3.639 -19.286 1.00 82.88 109 SER A C 1
ATOM 869 O O . SER A 1 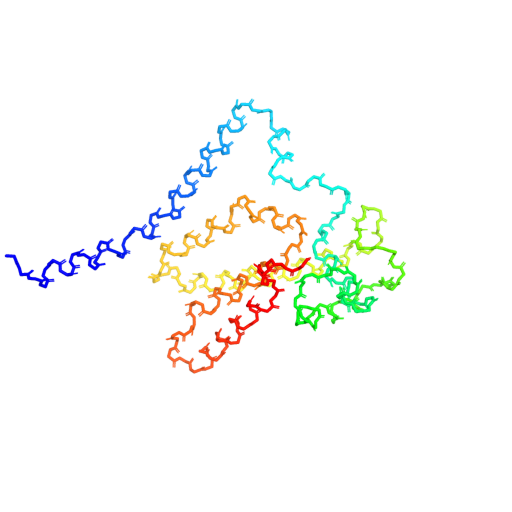109 ? 14.699 3.863 -20.472 1.00 82.88 109 SER A O 1
ATOM 871 N N . ASP A 1 110 ? 14.087 2.965 -18.509 1.00 86.31 110 ASP A N 1
ATOM 872 C CA . ASP A 1 110 ? 12.835 2.389 -18.994 1.00 86.31 110 ASP A CA 1
ATOM 873 C C . ASP A 1 110 ? 11.799 3.496 -19.312 1.00 86.31 110 ASP A C 1
ATOM 875 O O . ASP A 1 110 ? 11.483 4.326 -18.449 1.00 86.31 110 ASP A O 1
ATOM 879 N N . PRO A 1 111 ? 11.248 3.537 -20.543 1.00 89.06 111 PRO A N 1
ATOM 880 C CA . PRO A 1 111 ? 10.280 4.557 -20.946 1.00 89.06 111 PRO A CA 1
ATOM 881 C C . PRO A 1 111 ? 8.960 4.496 -20.162 1.00 89.06 111 PRO A C 1
ATOM 883 O O . PRO A 1 111 ? 8.233 5.492 -20.126 1.00 89.06 111 PRO A O 1
ATOM 886 N N . ASN A 1 112 ? 8.650 3.368 -19.517 1.00 90.19 112 ASN A N 1
ATOM 887 C CA . ASN A 1 112 ? 7.411 3.161 -18.778 1.00 90.19 112 ASN A CA 1
ATOM 888 C C . ASN A 1 112 ? 7.464 3.664 -17.327 1.00 90.19 112 ASN A C 1
ATOM 890 O O . ASN A 1 112 ? 6.412 3.756 -16.688 1.00 90.19 112 ASN A O 1
ATOM 894 N N . ILE A 1 113 ? 8.637 4.068 -16.813 1.00 89.50 113 ILE A N 1
ATOM 895 C CA . ILE A 1 113 ? 8.796 4.587 -15.439 1.00 89.50 113 ILE A CA 1
ATOM 896 C C . ILE A 1 113 ? 7.740 5.636 -15.061 1.00 89.50 113 ILE A C 1
ATOM 898 O O . ILE A 1 113 ? 7.138 5.494 -13.992 1.00 89.50 113 ILE A O 1
ATOM 902 N N . PRO A 1 114 ? 7.466 6.677 -15.875 1.00 90.44 114 PRO A N 1
ATOM 903 C CA . PRO A 1 114 ? 6.521 7.717 -15.481 1.00 90.44 114 PRO A CA 1
ATOM 904 C C . PRO A 1 114 ? 5.106 7.183 -15.236 1.00 90.44 114 PRO A C 1
ATOM 906 O O . PRO A 1 114 ? 4.419 7.696 -14.357 1.00 90.44 114 PRO A O 1
ATOM 909 N N . TYR A 1 115 ? 4.683 6.145 -15.965 1.00 91.88 115 TYR A N 1
ATOM 910 C CA . TYR A 1 115 ? 3.354 5.544 -15.825 1.00 91.88 115 TYR A CA 1
ATOM 911 C C . TYR A 1 115 ? 3.245 4.753 -14.523 1.00 91.88 115 TYR A C 1
ATOM 913 O O . TYR A 1 115 ? 2.348 5.013 -13.724 1.00 91.88 115 TYR A O 1
ATOM 921 N N . PHE A 1 116 ? 4.215 3.877 -14.244 1.00 90.94 116 PHE A N 1
ATOM 922 C CA . PHE A 1 116 ? 4.249 3.133 -12.984 1.00 90.94 116 PHE A CA 1
ATOM 923 C C . PHE A 1 116 ? 4.366 4.059 -11.766 1.00 90.94 116 PHE A C 1
ATOM 925 O O . PHE A 1 116 ? 3.669 3.857 -10.772 1.00 90.94 116 PHE A O 1
ATOM 932 N N . LEU A 1 117 ? 5.200 5.106 -11.836 1.00 90.19 117 LEU A N 1
ATOM 933 C CA . LEU A 1 117 ? 5.312 6.094 -10.759 1.00 90.19 117 LEU A CA 1
ATOM 934 C C . LEU A 1 117 ? 4.024 6.903 -10.579 1.00 90.19 117 LEU A C 1
ATOM 936 O O . LEU A 1 117 ? 3.649 7.194 -9.443 1.00 90.19 117 LEU A O 1
ATOM 940 N N . ALA A 1 118 ? 3.336 7.260 -11.667 1.00 90.50 118 ALA A N 1
ATOM 941 C CA . ALA A 1 118 ? 2.057 7.954 -11.592 1.00 90.50 118 ALA A CA 1
ATOM 942 C C . ALA A 1 118 ? 0.983 7.073 -10.940 1.00 90.50 118 ALA A C 1
ATOM 944 O O . ALA A 1 118 ? 0.307 7.526 -10.018 1.00 90.50 118 ALA A O 1
ATOM 945 N N . GLU A 1 119 ? 0.853 5.813 -11.353 1.00 91.50 119 GLU A N 1
ATOM 946 C CA . GLU A 1 119 ? -0.103 4.867 -10.768 1.00 91.50 119 GLU A CA 1
ATOM 947 C C . GLU A 1 119 ? 0.185 4.596 -9.290 1.00 91.50 119 GLU A C 1
ATOM 949 O O . GLU A 1 119 ? -0.715 4.711 -8.450 1.00 91.50 119 GLU A O 1
ATOM 954 N N . PHE A 1 120 ? 1.445 4.305 -8.952 1.00 90.94 120 PHE A N 1
ATOM 955 C CA . PHE A 1 120 ? 1.864 4.107 -7.569 1.00 90.94 120 PHE A CA 1
ATOM 956 C C . PHE A 1 120 ? 1.619 5.368 -6.733 1.00 90.94 120 PHE A C 1
ATOM 958 O O . PHE A 1 120 ? 1.066 5.290 -5.635 1.00 90.94 120 PHE A O 1
ATOM 965 N N . GLY A 1 121 ? 1.959 6.543 -7.268 1.00 89.56 121 GLY A N 1
ATOM 966 C CA . GLY A 1 121 ? 1.736 7.836 -6.628 1.00 89.56 121 GLY A CA 1
ATOM 967 C C . GLY A 1 121 ? 0.257 8.135 -6.382 1.00 89.56 121 GLY A C 1
ATOM 968 O O . GLY A 1 121 ? -0.097 8.597 -5.298 1.00 89.56 121 GLY A O 1
ATOM 969 N N . ILE A 1 122 ? -0.624 7.821 -7.337 1.00 91.06 122 ILE A N 1
ATOM 970 C CA . ILE A 1 122 ? -2.079 7.954 -7.180 1.00 91.06 122 ILE A CA 1
ATOM 971 C C . ILE A 1 122 ? -2.584 7.004 -6.093 1.00 91.06 122 ILE A C 1
ATOM 973 O O . ILE A 1 122 ? -3.296 7.444 -5.188 1.00 91.06 122 ILE A O 1
ATOM 977 N N . MET A 1 123 ? -2.199 5.725 -6.138 1.00 90.56 123 MET A N 1
ATOM 978 C CA . MET A 1 123 ? -2.587 4.739 -5.126 1.00 90.56 123 MET A CA 1
ATOM 979 C C . MET A 1 123 ? -2.146 5.189 -3.727 1.00 90.56 123 MET A C 1
ATOM 981 O O . MET A 1 123 ? -2.960 5.247 -2.804 1.00 90.56 123 MET A O 1
ATOM 985 N N . MET A 1 124 ? -0.872 5.555 -3.573 1.00 88.56 124 MET A N 1
ATOM 986 C CA . MET A 1 124 ? -0.322 6.029 -2.305 1.00 88.56 124 MET A CA 1
ATOM 987 C C . MET A 1 124 ? -1.005 7.313 -1.840 1.00 88.56 124 MET A C 1
ATOM 989 O O . MET A 1 124 ? -1.390 7.408 -0.676 1.00 88.56 124 MET A O 1
ATOM 993 N N . GLY A 1 125 ? -1.221 8.273 -2.740 1.00 86.75 125 GLY A N 1
ATOM 994 C CA . GLY A 1 125 ? -1.930 9.516 -2.451 1.00 86.75 125 GLY A CA 1
ATOM 995 C C . GLY A 1 125 ? -3.343 9.268 -1.926 1.00 86.75 125 GLY A C 1
ATOM 996 O O . GLY A 1 125 ? -3.719 9.828 -0.897 1.00 86.75 125 GLY A O 1
ATOM 997 N N . LEU A 1 126 ? -4.104 8.373 -2.563 1.00 89.62 126 LEU A N 1
ATOM 998 C CA . LEU A 1 126 ? -5.441 7.983 -2.107 1.00 89.62 126 LEU A CA 1
ATOM 999 C C . LEU A 1 126 ? -5.401 7.339 -0.718 1.00 89.62 126 LEU A C 1
ATOM 1001 O O . LEU A 1 126 ? -6.157 7.742 0.168 1.00 89.62 126 LEU A O 1
ATOM 1005 N N . CYS A 1 127 ? -4.494 6.387 -0.498 1.00 88.88 127 CYS A N 1
ATOM 1006 C CA . CYS A 1 127 ? -4.343 5.729 0.796 1.00 88.88 127 CYS A CA 1
ATOM 1007 C C . CYS A 1 127 ? -3.951 6.718 1.907 1.00 88.88 127 CYS A C 1
ATOM 1009 O O . CYS A 1 127 ? -4.501 6.659 3.011 1.00 88.88 127 CYS A O 1
ATOM 1011 N N . ILE A 1 128 ? -3.050 7.665 1.621 1.00 85.56 128 ILE A N 1
ATOM 1012 C CA . ILE A 1 128 ? -2.642 8.728 2.551 1.00 85.56 128 ILE A CA 1
ATOM 1013 C C . ILE A 1 128 ? -3.827 9.640 2.871 1.00 85.56 128 ILE A C 1
ATOM 1015 O O . ILE A 1 128 ? -4.107 9.873 4.046 1.00 85.56 128 ILE A O 1
ATOM 1019 N N . VAL A 1 129 ? -4.558 10.119 1.860 1.00 87.50 129 VAL A N 1
ATOM 1020 C CA . VAL A 1 129 ? -5.725 10.993 2.056 1.00 87.50 129 VAL A CA 1
ATOM 1021 C C . VAL A 1 129 ? -6.782 10.299 2.910 1.00 87.50 129 VAL A C 1
ATOM 1023 O O . VAL A 1 129 ? -7.233 10.872 3.900 1.00 87.50 129 VAL A O 1
ATOM 1026 N N . VAL A 1 130 ? -7.141 9.051 2.593 1.00 88.12 130 VAL A N 1
ATOM 1027 C CA . VAL A 1 130 ? -8.110 8.274 3.383 1.00 88.12 130 VAL A CA 1
ATOM 1028 C C . VAL A 1 130 ? -7.628 8.104 4.822 1.00 88.12 130 VAL A C 1
ATOM 1030 O O . VAL A 1 130 ? -8.396 8.321 5.759 1.00 88.12 130 VAL A O 1
ATOM 1033 N N . THR A 1 131 ? -6.349 7.781 5.012 1.00 84.94 131 THR A N 1
ATOM 1034 C CA . THR A 1 131 ? -5.757 7.626 6.344 1.00 84.94 131 THR A CA 1
ATOM 1035 C C . THR A 1 131 ? -5.811 8.934 7.136 1.00 84.94 131 THR A C 1
ATOM 1037 O O . THR A 1 131 ? -6.233 8.928 8.290 1.00 84.94 131 THR A O 1
ATOM 1040 N N . ILE A 1 132 ? -5.478 10.074 6.522 1.00 83.75 132 ILE A N 1
ATOM 1041 C CA . ILE A 1 132 ? -5.576 11.398 7.154 1.00 83.75 132 ILE A CA 1
ATOM 1042 C C . ILE A 1 132 ? -7.023 11.726 7.522 1.00 83.75 132 ILE A C 1
ATOM 1044 O O . ILE A 1 132 ? -7.261 12.216 8.621 1.00 83.75 132 ILE A O 1
ATOM 1048 N N . LEU A 1 133 ? -7.995 11.446 6.650 1.00 86.12 133 LEU A N 1
ATOM 1049 C CA . LEU A 1 133 ? -9.411 11.704 6.931 1.00 86.12 133 LEU A CA 1
ATOM 1050 C C . LEU A 1 133 ? -9.921 10.874 8.116 1.00 86.12 133 LEU A C 1
ATOM 1052 O O . LEU A 1 133 ? -10.633 11.402 8.974 1.00 86.12 133 LEU A O 1
ATOM 1056 N N . ILE A 1 134 ? -9.524 9.600 8.190 1.00 83.81 134 ILE A N 1
ATOM 1057 C CA . ILE A 1 134 ? -9.816 8.726 9.332 1.00 83.81 134 ILE A CA 1
ATOM 1058 C C . ILE A 1 134 ? -9.190 9.314 10.599 1.00 83.81 134 ILE A C 1
ATOM 1060 O O . ILE A 1 134 ? -9.888 9.542 11.583 1.00 83.81 134 ILE A O 1
ATOM 1064 N N . LEU A 1 135 ? -7.895 9.630 10.570 1.00 79.12 135 LEU A N 1
ATOM 1065 C CA . LEU A 1 135 ? -7.192 10.166 11.734 1.00 79.12 135 LEU A CA 1
ATOM 1066 C C . LEU A 1 135 ? -7.762 11.514 12.180 1.00 79.12 135 LEU A C 1
ATOM 1068 O O . LEU A 1 135 ? -7.986 11.713 13.366 1.00 79.12 135 LEU A O 1
ATOM 1072 N N . TYR A 1 136 ? -8.066 12.427 11.261 1.00 80.75 136 TYR A N 1
ATOM 1073 C CA . TYR A 1 136 ? -8.626 13.738 11.587 1.00 80.75 136 TYR A CA 1
ATOM 1074 C C . TYR A 1 136 ? -9.935 13.629 12.377 1.00 80.75 136 TYR A C 1
ATOM 1076 O O . TYR A 1 136 ? -10.139 14.360 13.350 1.00 80.75 136 TYR A O 1
ATOM 1084 N N . LYS A 1 137 ? -10.804 12.687 11.994 1.00 78.12 137 LYS A N 1
ATOM 1085 C CA . LYS A 1 137 ? -12.063 12.421 12.696 1.00 78.12 137 LYS A CA 1
ATOM 1086 C C . LYS A 1 137 ? -11.830 11.862 14.104 1.00 78.12 137 LYS A C 1
ATOM 1088 O O . LYS A 1 137 ? -12.537 12.234 15.035 1.00 78.12 137 LYS A O 1
ATOM 1093 N N . GLU A 1 138 ? -10.821 11.015 14.264 1.00 73.50 138 GLU A N 1
ATOM 1094 C CA . GLU A 1 138 ? -10.610 10.208 15.470 1.00 73.50 138 GLU A CA 1
ATOM 1095 C C . GLU A 1 138 ? -9.608 10.831 16.460 1.00 73.50 138 GLU A C 1
ATOM 1097 O O . GLU A 1 138 ? -9.609 10.487 17.639 1.00 73.50 138 GLU A O 1
ATOM 1102 N N . VAL A 1 139 ? -8.790 11.806 16.041 1.00 67.38 139 VAL A N 1
ATOM 1103 C CA . VAL A 1 139 ? -7.789 12.492 16.887 1.00 67.38 139 VAL A CA 1
ATOM 1104 C C . VAL A 1 139 ? -8.416 13.160 18.115 1.00 67.38 139 VAL A C 1
ATOM 1106 O O . VAL A 1 139 ? -7.759 13.255 19.155 1.00 67.38 139 VAL A O 1
ATOM 1109 N N . LYS A 1 140 ? -9.680 13.599 18.032 1.00 60.28 140 LYS A N 1
ATOM 1110 C CA . LYS A 1 140 ? -10.395 14.209 19.166 1.00 60.28 140 LYS A CA 1
ATOM 1111 C C . LYS A 1 140 ? -10.787 13.197 20.245 1.00 60.28 140 LYS A C 1
ATOM 1113 O O . LYS A 1 140 ? -10.729 13.538 21.421 1.00 60.28 140 LYS A O 1
ATOM 1118 N N . GLU A 1 141 ? -11.146 11.974 19.863 1.00 62.94 141 GLU A N 1
ATOM 1119 C CA . GLU A 1 141 ? -11.679 10.954 20.780 1.00 62.94 141 GLU A CA 1
ATOM 1120 C C . GLU A 1 141 ? -10.631 9.897 21.166 1.00 62.94 141 GLU A C 1
ATOM 1122 O O . GLU A 1 141 ? -10.649 9.360 22.270 1.00 62.94 141 GLU A O 1
ATOM 1127 N N . ARG A 1 142 ? -9.670 9.618 20.276 1.00 69.19 142 ARG A N 1
ATOM 1128 C CA . ARG A 1 142 ? -8.674 8.537 20.379 1.00 69.19 142 ARG A CA 1
ATOM 1129 C C . ARG A 1 142 ? -7.266 9.050 20.053 1.00 69.19 142 ARG A C 1
ATOM 1131 O O . ARG A 1 142 ? -6.532 8.478 19.241 1.00 69.19 142 ARG A O 1
ATOM 1138 N N . ARG A 1 143 ? -6.877 10.154 20.705 1.00 64.69 143 ARG A N 1
ATOM 1139 C CA . ARG A 1 143 ? -5.628 10.906 20.459 1.00 64.69 143 ARG A CA 1
ATOM 1140 C C . ARG A 1 143 ? -4.366 10.042 20.500 1.00 64.69 143 ARG A C 1
ATOM 1142 O O . ARG A 1 143 ? -3.511 10.167 19.631 1.00 64.69 143 ARG A O 1
ATOM 1149 N N . ILE A 1 144 ? -4.267 9.147 21.481 1.00 64.25 144 ILE A N 1
ATOM 1150 C CA . ILE A 1 144 ? -3.117 8.250 21.646 1.00 64.25 144 ILE A CA 1
ATOM 1151 C C . ILE A 1 144 ? -3.016 7.284 20.465 1.00 64.25 144 ILE A C 1
ATOM 1153 O O . ILE A 1 144 ? -1.974 7.207 19.833 1.00 64.25 144 ILE A O 1
ATOM 1157 N N . LEU A 1 145 ? -4.108 6.607 20.108 1.00 66.25 145 LEU A N 1
ATOM 1158 C CA . LEU A 1 145 ? -4.121 5.668 18.987 1.00 66.25 145 LEU A CA 1
ATOM 1159 C C . LEU A 1 145 ? -3.766 6.351 17.658 1.00 66.25 145 LEU A C 1
ATOM 1161 O O . LEU A 1 145 ? -3.033 5.794 16.849 1.00 66.25 145 LEU A O 1
ATOM 1165 N N . SER A 1 146 ? -4.238 7.582 17.466 1.00 66.00 146 SER A N 1
ATOM 1166 C CA . SER A 1 146 ? -3.917 8.373 16.276 1.00 66.00 146 SER A CA 1
ATOM 1167 C C . SER A 1 146 ? -2.421 8.690 16.187 1.00 66.00 146 SER A C 1
ATOM 1169 O O . SER A 1 146 ? -1.828 8.581 15.118 1.00 66.00 146 SER A O 1
ATOM 1171 N N . ILE A 1 147 ? -1.791 9.016 17.320 1.00 65.50 147 ILE A N 1
ATOM 1172 C CA . ILE A 1 147 ? -0.337 9.202 17.417 1.00 65.50 147 ILE A CA 1
ATOM 1173 C C . ILE A 1 147 ? 0.395 7.894 17.094 1.00 65.50 147 ILE A C 1
ATOM 1175 O O . ILE A 1 147 ? 1.378 7.913 16.364 1.00 65.50 147 ILE A O 1
ATOM 1179 N N . LEU A 1 148 ? -0.096 6.752 17.577 1.00 66.12 148 LEU A N 1
ATOM 1180 C CA . LEU A 1 148 ? 0.523 5.453 17.312 1.00 66.12 148 LEU A CA 1
ATOM 1181 C C . LEU A 1 148 ? 0.478 5.067 15.831 1.00 66.12 148 LEU A C 1
ATOM 1183 O O . LEU A 1 148 ? 1.472 4.585 15.298 1.00 66.12 148 LEU A O 1
ATOM 1187 N N . ILE A 1 149 ? -0.644 5.325 15.157 1.00 68.75 149 ILE A N 1
ATOM 1188 C CA . ILE A 1 149 ? -0.776 5.106 13.712 1.00 68.75 149 ILE A CA 1
ATOM 1189 C C . ILE A 1 149 ? 0.193 6.012 12.947 1.00 68.75 149 ILE A C 1
ATOM 1191 O O . ILE A 1 149 ? 0.888 5.535 12.057 1.00 68.75 149 ILE A O 1
ATOM 1195 N N . LEU A 1 150 ? 0.297 7.292 13.319 1.00 67.06 1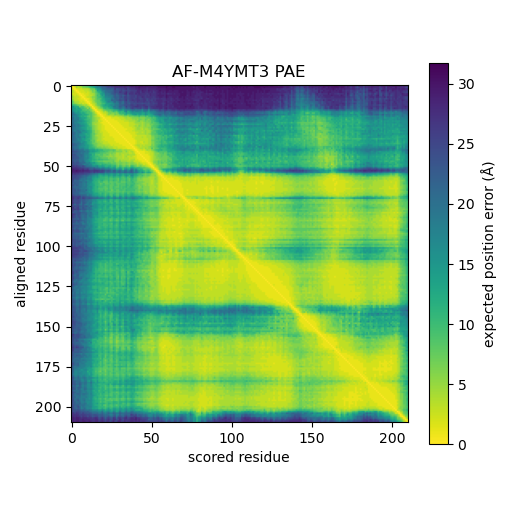50 LEU A N 1
ATOM 1196 C CA . LEU A 1 150 ? 1.254 8.216 12.701 1.00 67.06 150 LEU A CA 1
ATOM 1197 C C . LEU A 1 150 ? 2.703 7.764 12.897 1.00 67.06 150 LEU A C 1
ATOM 1199 O O . LEU A 1 150 ? 3.495 7.826 11.964 1.00 67.06 150 LEU A O 1
ATOM 1203 N N . LEU A 1 151 ? 3.052 7.282 14.087 1.00 65.44 151 LEU A N 1
ATOM 1204 C CA . LEU A 1 151 ? 4.406 6.811 14.355 1.00 65.44 151 LEU A CA 1
ATOM 1205 C C . LEU A 1 151 ? 4.723 5.504 13.619 1.00 65.44 151 LEU A C 1
ATOM 1207 O O . LEU A 1 151 ? 5.857 5.317 13.189 1.00 65.44 151 LEU A O 1
ATOM 1211 N N . LEU A 1 152 ? 3.730 4.630 13.423 1.00 68.31 152 LEU A N 1
ATOM 1212 C CA . LEU A 1 152 ? 3.877 3.445 12.582 1.00 68.31 152 LEU A CA 1
ATOM 1213 C C . LEU A 1 152 ? 4.096 3.845 11.119 1.00 68.31 152 LEU A C 1
ATOM 1215 O O . LEU A 1 152 ? 5.021 3.330 10.503 1.00 68.31 152 LEU A O 1
ATOM 1219 N N . LEU A 1 153 ? 3.324 4.811 10.604 1.00 68.31 153 LEU A N 1
ATOM 1220 C CA . LEU A 1 153 ? 3.451 5.354 9.242 1.00 68.31 153 LEU A CA 1
ATOM 1221 C C . LEU A 1 153 ? 4.810 6.017 8.969 1.00 68.31 153 LEU A C 1
ATOM 1223 O O . LEU A 1 153 ? 5.283 5.984 7.838 1.00 68.31 153 LEU A O 1
ATOM 1227 N N . LEU A 1 154 ? 5.428 6.614 9.989 1.00 66.69 154 LEU A N 1
ATOM 1228 C CA . LEU A 1 154 ? 6.727 7.290 9.897 1.00 66.69 154 LEU A CA 1
ATOM 1229 C C . LEU A 1 154 ? 7.915 6.379 10.259 1.00 66.69 154 LEU A C 1
ATOM 1231 O O . LEU A 1 154 ? 9.055 6.840 10.300 1.00 66.69 154 LEU A O 1
ATOM 1235 N N . GLY A 1 155 ? 7.666 5.103 10.558 1.00 68.50 155 GLY A N 1
ATOM 1236 C CA . GLY A 1 155 ? 8.704 4.155 10.947 1.00 68.50 155 GLY A CA 1
ATOM 1237 C C . GLY A 1 155 ? 9.561 3.670 9.773 1.00 68.50 155 GLY A C 1
ATOM 1238 O O . GLY A 1 155 ? 9.125 3.639 8.624 1.00 68.50 155 GLY A O 1
ATOM 1239 N N . THR A 1 156 ? 10.769 3.190 10.076 1.00 68.00 156 THR A N 1
ATOM 1240 C CA . THR A 1 156 ? 11.693 2.568 9.109 1.00 68.00 156 THR A CA 1
ATOM 1241 C C . THR A 1 156 ? 11.058 1.464 8.245 1.00 68.00 156 THR A C 1
ATOM 1243 O O . THR A 1 156 ? 11.303 1.469 7.040 1.00 68.00 156 THR A O 1
ATOM 1246 N N . PRO A 1 157 ? 10.196 0.564 8.774 1.00 70.88 157 PRO A N 1
ATOM 1247 C CA . PRO A 1 157 ? 9.519 -0.429 7.936 1.00 70.88 157 PRO A CA 1
ATOM 1248 C C . PRO A 1 157 ? 8.665 0.190 6.824 1.00 70.88 157 PRO A C 1
ATOM 1250 O O . PRO A 1 157 ? 8.544 -0.393 5.751 1.00 70.88 157 PRO A O 1
ATOM 1253 N N . MET A 1 158 ? 8.102 1.379 7.050 1.00 75.06 158 MET A N 1
ATOM 1254 C CA . MET A 1 158 ? 7.273 2.061 6.058 1.00 75.06 158 MET A CA 1
ATOM 1255 C C . MET A 1 158 ? 8.100 2.701 4.956 1.00 75.06 158 MET A C 1
ATOM 1257 O O . MET A 1 158 ? 7.691 2.638 3.804 1.00 75.06 158 MET A O 1
ATOM 1261 N N . ILE A 1 159 ? 9.270 3.255 5.286 1.00 74.88 159 ILE A N 1
ATOM 1262 C CA . ILE A 1 159 ? 10.223 3.756 4.284 1.00 74.88 159 ILE A CA 1
ATOM 1263 C C . ILE A 1 159 ? 10.601 2.613 3.339 1.00 74.88 159 ILE A C 1
ATOM 1265 O O . ILE A 1 159 ? 10.417 2.726 2.131 1.00 74.88 159 ILE A O 1
ATOM 1269 N N . TRP A 1 160 ? 10.993 1.471 3.902 1.00 76.31 160 TRP A N 1
ATOM 1270 C CA . TRP A 1 160 ? 11.361 0.285 3.132 1.00 76.31 160 TRP A CA 1
ATOM 1271 C C . TRP A 1 160 ? 10.204 -0.259 2.276 1.00 76.31 160 TRP A C 1
ATOM 1273 O O . TRP A 1 160 ? 10.392 -0.650 1.126 1.00 76.31 160 TRP A O 1
ATOM 1283 N N . MET A 1 161 ? 8.976 -0.251 2.807 1.00 80.75 161 MET A N 1
ATOM 1284 C CA . MET A 1 161 ? 7.783 -0.620 2.040 1.00 80.75 161 MET A CA 1
ATOM 1285 C C . MET A 1 161 ? 7.495 0.346 0.884 1.00 80.75 161 MET A C 1
ATOM 1287 O O . MET A 1 161 ? 7.100 -0.107 -0.189 1.00 80.75 161 MET A O 1
ATOM 1291 N N . ILE A 1 162 ? 7.674 1.653 1.093 1.00 83.19 162 ILE A N 1
ATOM 1292 C CA . ILE A 1 162 ? 7.453 2.678 0.065 1.00 83.19 162 ILE A CA 1
ATOM 1293 C C . ILE A 1 162 ? 8.493 2.547 -1.048 1.00 83.19 162 ILE A C 1
ATOM 1295 O O . ILE A 1 162 ? 8.113 2.515 -2.215 1.00 83.19 162 ILE A O 1
ATOM 1299 N N . GLU A 1 163 ? 9.776 2.410 -0.705 1.00 81.38 163 GLU A N 1
ATOM 1300 C CA . GLU A 1 163 ? 10.864 2.245 -1.681 1.00 81.38 163 GLU A CA 1
ATOM 1301 C C . GLU A 1 163 ? 10.662 1.017 -2.571 1.00 81.38 163 GLU A C 1
ATOM 1303 O O . GLU A 1 163 ? 10.911 1.062 -3.775 1.00 81.38 163 GLU A O 1
ATOM 1308 N N . ARG A 1 164 ? 10.133 -0.069 -1.998 1.00 84.31 164 ARG A N 1
ATOM 1309 C CA . ARG A 1 164 ? 9.821 -1.288 -2.746 1.00 84.31 164 ARG A CA 1
ATOM 1310 C C . ARG A 1 164 ? 8.537 -1.219 -3.571 1.00 84.31 164 ARG A C 1
ATOM 1312 O O . ARG A 1 164 ? 8.288 -2.143 -4.336 1.00 84.31 164 ARG A O 1
ATOM 1319 N N . GLY A 1 165 ? 7.710 -0.180 -3.438 1.00 86.44 165 GLY A N 1
ATOM 1320 C CA . GLY A 1 165 ? 6.401 -0.128 -4.099 1.00 86.44 165 GLY A CA 1
ATOM 1321 C C . GLY A 1 165 ? 5.371 -1.082 -3.486 1.00 86.44 165 GLY A C 1
ATOM 1322 O O . GLY A 1 165 ? 4.491 -1.605 -4.165 1.00 86.44 165 GLY A O 1
ATOM 1323 N N . ASN A 1 166 ? 5.488 -1.392 -2.198 1.00 87.81 166 ASN A N 1
ATOM 1324 C CA . ASN A 1 16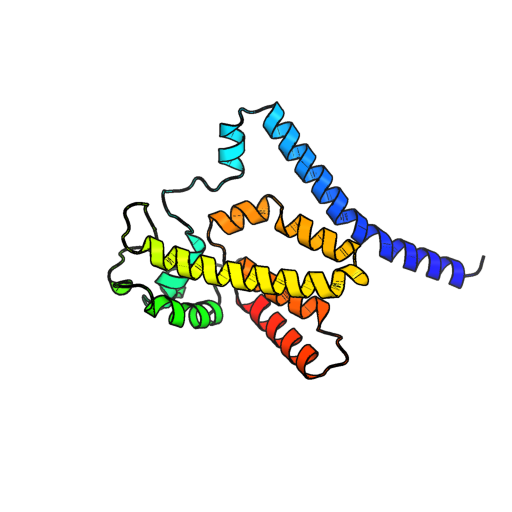6 ? 4.731 -2.487 -1.616 1.00 87.81 166 ASN A CA 1
ATOM 1325 C C . ASN A 1 166 ? 3.242 -2.141 -1.429 1.00 87.81 166 ASN A C 1
ATOM 1327 O O . ASN A 1 166 ? 2.869 -1.239 -0.675 1.00 87.81 166 ASN A O 1
ATOM 1331 N N . ILE A 1 167 ? 2.367 -2.934 -2.052 1.00 88.12 167 ILE A N 1
ATOM 1332 C CA . ILE A 1 167 ? 0.910 -2.744 -2.010 1.00 88.12 167 ILE A CA 1
ATOM 1333 C C . ILE A 1 167 ? 0.270 -3.042 -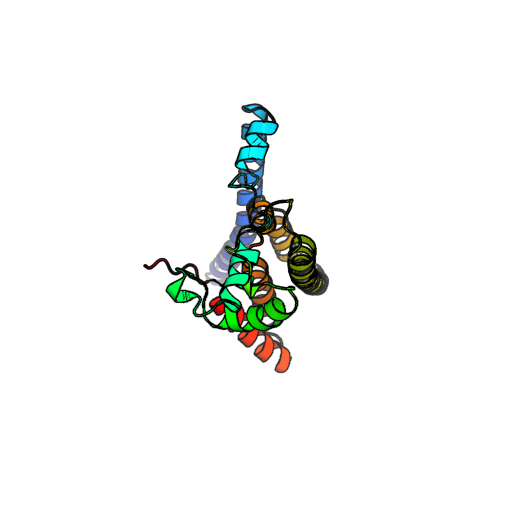0.641 1.00 88.12 167 ILE A C 1
ATOM 1335 O O . ILE A 1 167 ? -0.923 -2.807 -0.461 1.00 88.12 167 ILE A O 1
ATOM 1339 N N . ILE A 1 168 ? 1.024 -3.530 0.355 1.00 84.88 168 ILE A N 1
ATOM 1340 C CA . ILE A 1 168 ? 0.518 -3.730 1.727 1.00 84.88 168 ILE A CA 1
ATOM 1341 C C . ILE A 1 168 ? -0.029 -2.427 2.318 1.00 84.88 168 ILE A C 1
ATOM 1343 O O . ILE A 1 168 ? -0.950 -2.479 3.133 1.00 84.88 168 ILE A O 1
ATOM 1347 N N . PHE A 1 169 ? 0.465 -1.263 1.881 1.00 83.75 169 PHE A N 1
ATOM 1348 C CA . PHE A 1 169 ? -0.078 0.024 2.315 1.00 83.75 169 PHE A CA 1
ATOM 1349 C C . PHE A 1 169 ? -1.591 0.135 2.052 1.00 83.75 169 PHE A C 1
ATOM 1351 O O . PHE A 1 169 ? -2.334 0.606 2.911 1.00 83.75 169 PHE A O 1
ATOM 1358 N N . LEU A 1 170 ? -2.071 -0.394 0.919 1.00 87.81 170 LEU A N 1
ATOM 1359 C CA . LEU A 1 170 ? -3.499 -0.472 0.599 1.00 87.81 170 LEU A CA 1
ATOM 1360 C C . LEU A 1 170 ? -4.260 -1.355 1.603 1.00 87.81 170 LEU A C 1
ATOM 1362 O O . LEU A 1 170 ? -5.319 -0.973 2.102 1.00 87.81 170 LEU A O 1
ATOM 1366 N N . GLY A 1 171 ? -3.694 -2.514 1.951 1.00 88.31 171 GLY A N 1
ATOM 1367 C CA . GLY A 1 171 ? -4.254 -3.405 2.970 1.00 88.31 171 GLY A CA 1
ATOM 1368 C C . GLY A 1 171 ? -4.320 -2.748 4.349 1.00 88.31 171 GLY A C 1
ATOM 1369 O O . GLY A 1 171 ? -5.333 -2.856 5.038 1.00 88.31 171 GLY A O 1
ATOM 1370 N N . PHE A 1 172 ? -3.285 -1.996 4.728 1.00 85.50 172 PHE A N 1
ATOM 1371 C CA . PHE A 1 172 ? -3.262 -1.231 5.972 1.00 85.50 172 PHE A CA 1
ATOM 1372 C C . PHE A 1 172 ? -4.368 -0.168 6.017 1.00 85.50 172 PHE A C 1
ATOM 1374 O O . PHE A 1 172 ? -5.087 -0.076 7.012 1.00 85.50 172 PHE A O 1
ATOM 1381 N N . THR A 1 173 ? -4.574 0.586 4.934 1.00 87.94 173 THR A N 1
ATOM 1382 C CA . THR A 1 173 ? -5.670 1.564 4.849 1.00 87.94 173 THR A CA 1
ATOM 1383 C C . THR A 1 173 ? -7.041 0.903 5.011 1.00 87.94 173 THR A C 1
ATOM 1385 O O . THR A 1 173 ? -7.896 1.427 5.730 1.00 87.94 173 THR A O 1
ATOM 1388 N N . PHE A 1 174 ? -7.253 -0.277 4.420 1.00 91.25 174 PHE A N 1
ATOM 1389 C CA . PHE A 1 174 ? -8.482 -1.042 4.624 1.00 91.25 174 PHE A CA 1
ATOM 1390 C C . PHE A 1 174 ? -8.661 -1.526 6.071 1.00 91.25 174 PHE A C 1
ATOM 1392 O O . PHE A 1 174 ? -9.762 -1.408 6.615 1.00 91.25 174 PHE A O 1
ATOM 1399 N N . LEU A 1 175 ? -7.596 -2.006 6.722 1.00 89.00 175 LEU A N 1
ATOM 1400 C CA . LEU A 1 175 ? -7.638 -2.396 8.136 1.00 89.00 175 LEU A CA 1
ATOM 1401 C C . LEU A 1 175 ? -7.969 -1.215 9.047 1.00 89.00 175 LEU A C 1
ATOM 1403 O O . LEU A 1 175 ? -8.774 -1.363 9.966 1.00 89.00 175 LEU A O 1
ATOM 1407 N N . LEU A 1 176 ? -7.394 -0.039 8.781 1.00 86.94 176 LEU A N 1
ATOM 1408 C CA . LEU A 1 176 ? -7.724 1.178 9.517 1.00 86.94 176 LEU A CA 1
ATOM 1409 C C . LEU A 1 176 ? -9.201 1.533 9.358 1.00 86.94 176 LEU A C 1
ATOM 1411 O O . LEU A 1 176 ? -9.886 1.766 10.354 1.00 86.94 176 LEU A O 1
ATOM 1415 N N . TYR A 1 177 ? -9.713 1.536 8.124 1.00 90.56 177 TYR A N 1
ATOM 1416 C CA . TYR A 1 177 ? -11.125 1.824 7.892 1.00 90.56 177 TYR A CA 1
ATOM 1417 C C . TYR A 1 177 ? -12.027 0.841 8.648 1.00 90.56 177 TYR A C 1
ATOM 1419 O O . TYR A 1 177 ? -12.967 1.278 9.318 1.00 90.56 177 TYR A O 1
ATOM 1427 N N . PHE A 1 178 ? -11.714 -0.460 8.595 1.00 91.62 178 PHE A N 1
ATOM 1428 C CA . PHE A 1 178 ? -12.423 -1.486 9.355 1.00 91.62 178 PHE A CA 1
ATOM 1429 C C . PHE A 1 178 ? -12.405 -1.186 10.857 1.00 91.62 178 PHE A C 1
ATOM 1431 O O . PHE A 1 178 ? -13.464 -1.065 11.467 1.00 91.62 178 PHE A O 1
ATOM 1438 N N . TYR A 1 179 ? -11.222 -0.993 11.440 1.00 87.25 179 TYR A N 1
ATOM 1439 C CA . TYR A 1 179 ? -11.051 -0.795 12.878 1.00 87.25 179 TYR A CA 1
ATOM 1440 C C . TYR A 1 179 ? -11.872 0.382 13.430 1.00 87.25 179 TYR A C 1
ATOM 1442 O O . TYR A 1 179 ? -12.434 0.287 14.519 1.00 87.25 179 TYR A O 1
ATOM 1450 N N . PHE A 1 180 ? -11.980 1.483 12.684 1.00 85.31 180 PHE A N 1
ATOM 1451 C CA . PHE A 1 180 ? -12.731 2.657 13.138 1.00 85.31 180 PHE A CA 1
ATOM 1452 C C . PHE A 1 180 ? -14.231 2.614 12.824 1.00 85.31 180 PHE A C 1
ATOM 1454 O O . PHE A 1 180 ? -14.986 3.401 13.391 1.00 85.31 180 PHE A O 1
ATOM 1461 N N . ASN A 1 181 ? -14.688 1.730 11.931 1.00 88.00 181 ASN A N 1
ATOM 1462 C CA . ASN A 1 181 ? -16.077 1.735 11.459 1.00 88.00 181 ASN A CA 1
ATOM 1463 C C . ASN A 1 181 ? -16.833 0.416 11.679 1.00 88.00 181 ASN A C 1
ATOM 1465 O O . ASN A 1 181 ? -18.044 0.398 11.450 1.00 88.00 181 ASN A O 1
ATOM 1469 N N . TYR A 1 182 ? -16.182 -0.660 12.145 1.00 88.62 182 TYR A N 1
ATOM 1470 C CA . TYR A 1 182 ? -16.836 -1.966 12.330 1.00 88.62 182 TYR A CA 1
ATOM 1471 C C . TYR A 1 182 ? -18.008 -1.910 13.317 1.00 88.62 182 TYR A C 1
ATOM 1473 O O . TYR A 1 182 ? -19.001 -2.608 13.120 1.00 88.62 182 TYR A O 1
ATOM 1481 N N . ASP A 1 183 ? -17.925 -1.038 14.326 1.00 87.75 183 ASP A N 1
ATOM 1482 C CA . ASP A 1 183 ? -18.978 -0.842 15.325 1.00 87.75 183 ASP A CA 1
ATOM 1483 C C . ASP A 1 183 ? -19.759 0.473 15.152 1.00 87.75 183 ASP A C 1
ATOM 1485 O O . ASP A 1 183 ? -20.432 0.947 16.057 1.00 87.75 183 ASP A O 1
ATOM 1489 N N . SER A 1 184 ? -19.704 1.100 13.974 1.00 87.75 184 SER A N 1
ATOM 1490 C CA . SER A 1 184 ? -20.420 2.362 13.750 1.00 87.75 184 SER A CA 1
ATOM 1491 C C . SER A 1 184 ? -21.936 2.168 13.722 1.00 87.75 184 SER A C 1
ATOM 1493 O O . SER A 1 184 ? -22.412 1.395 12.908 1.00 87.75 184 SER A O 1
ATOM 1495 N N . ASP A 1 185 ? -22.725 2.951 14.460 1.00 90.00 185 ASP A N 1
ATOM 1496 C CA . ASP A 1 185 ? -24.206 2.889 14.421 1.00 90.00 185 ASP A CA 1
ATOM 1497 C C . ASP A 1 185 ? -24.819 2.991 13.011 1.00 90.00 185 ASP A C 1
ATOM 1499 O O . ASP A 1 185 ? -25.955 2.589 12.768 1.00 90.00 185 ASP A O 1
ATOM 1503 N N . THR A 1 186 ? -24.063 3.524 12.050 1.00 93.25 186 THR A N 1
ATOM 1504 C CA . THR A 1 186 ? -24.483 3.622 10.657 1.00 93.25 186 THR A CA 1
ATOM 1505 C C . THR A 1 186 ? -24.265 2.304 9.904 1.00 93.25 186 THR A C 1
ATOM 1507 O O . THR A 1 186 ? -23.131 1.906 9.638 1.00 93.25 186 THR A O 1
ATOM 1510 N N . GLU A 1 187 ? -25.350 1.672 9.453 1.00 93.94 187 GLU A N 1
ATOM 1511 C CA . GLU A 1 187 ? -25.316 0.349 8.809 1.00 93.94 187 GLU A CA 1
ATOM 1512 C C . GLU A 1 187 ? -24.378 0.266 7.591 1.00 93.94 187 GLU A C 1
ATOM 1514 O O . GLU A 1 187 ? -23.605 -0.687 7.464 1.00 93.94 187 GLU A O 1
ATOM 1519 N N . TRP A 1 188 ? -24.394 1.273 6.707 1.00 94.81 188 TRP A N 1
ATOM 1520 C CA . TRP A 1 188 ? -23.521 1.270 5.529 1.00 94.81 188 TRP A CA 1
ATOM 1521 C C . TRP A 1 188 ? -22.038 1.310 5.915 1.00 94.81 188 TRP A C 1
ATOM 1523 O O . TRP A 1 188 ? -21.233 0.653 5.266 1.00 94.81 188 TRP A O 1
ATOM 1533 N N . LYS A 1 189 ? -21.675 1.999 7.007 1.00 92.31 189 LYS A N 1
ATOM 1534 C CA . LYS A 1 189 ? -20.291 2.042 7.500 1.00 92.31 189 LYS A CA 1
ATOM 1535 C C . LYS A 1 189 ? -19.849 0.684 8.028 1.00 92.31 189 LYS A C 1
ATOM 1537 O O . LYS A 1 189 ? -18.745 0.266 7.694 1.00 92.31 189 LYS A O 1
ATOM 1542 N N . LYS A 1 190 ? -20.710 -0.034 8.767 1.00 92.12 190 LYS A N 1
ATOM 1543 C CA . LYS A 1 190 ? -20.407 -1.409 9.211 1.00 92.12 190 LYS A CA 1
ATOM 1544 C C . LYS A 1 190 ? -20.187 -2.332 8.013 1.00 92.12 190 LYS A C 1
ATOM 1546 O O . LYS A 1 190 ? -19.190 -3.045 7.962 1.00 92.12 190 LYS A O 1
ATOM 1551 N N . LYS A 1 191 ? -21.076 -2.287 7.013 1.00 94.75 191 LYS A N 1
ATOM 1552 C CA . LYS A 1 191 ? -20.957 -3.104 5.791 1.00 94.75 191 LYS A CA 1
ATOM 1553 C C . LYS A 1 191 ? -19.668 -2.802 5.022 1.00 94.75 191 LYS A C 1
ATOM 1555 O O . LYS A 1 191 ? -18.938 -3.730 4.680 1.00 94.75 191 LYS A O 1
ATOM 1560 N N . THR A 1 192 ? -19.348 -1.524 4.816 1.00 95.25 192 THR A N 1
ATOM 1561 C CA . THR A 1 192 ? -18.093 -1.113 4.171 1.00 95.25 192 THR A CA 1
ATOM 1562 C C . THR A 1 192 ? -16.876 -1.522 4.997 1.00 95.25 192 THR A C 1
ATOM 1564 O O . THR A 1 192 ? -15.892 -1.979 4.431 1.00 95.25 192 THR A O 1
ATOM 1567 N N . ALA A 1 193 ? -16.938 -1.435 6.328 1.00 93.38 193 ALA A N 1
ATOM 1568 C CA . ALA A 1 193 ? -15.864 -1.880 7.211 1.00 93.38 193 ALA A CA 1
ATOM 1569 C C . ALA A 1 193 ? -15.567 -3.374 7.029 1.00 93.38 193 ALA A C 1
ATOM 1571 O O . ALA A 1 193 ? -14.412 -3.743 6.824 1.00 93.38 193 ALA A O 1
ATOM 1572 N N . VAL A 1 194 ? -16.595 -4.229 7.049 1.00 94.56 194 VAL A N 1
ATOM 1573 C CA . VAL A 1 194 ? -16.425 -5.674 6.820 1.00 94.56 194 VAL A CA 1
ATOM 1574 C C . VAL A 1 194 ? -15.879 -5.954 5.420 1.00 94.56 194 VAL A C 1
ATOM 1576 O O . VAL A 1 194 ? -14.986 -6.786 5.267 1.00 94.56 194 VAL A O 1
ATOM 1579 N N . PHE A 1 195 ? -16.353 -5.231 4.403 1.00 94.19 195 PHE A N 1
ATOM 1580 C CA . PHE A 1 195 ? -15.793 -5.329 3.057 1.00 94.19 195 PHE A CA 1
ATOM 1581 C C . PHE A 1 195 ? -14.300 -4.971 3.034 1.00 94.19 195 PHE A C 1
ATOM 1583 O O . PHE A 1 195 ? -13.498 -5.741 2.514 1.00 94.19 195 PHE A O 1
ATOM 1590 N N . CYS A 1 196 ? -13.900 -3.860 3.658 1.00 93.56 196 CYS A N 1
ATOM 1591 C CA . CYS A 1 196 ? -12.494 -3.481 3.782 1.00 93.56 196 CYS A CA 1
ATOM 1592 C C . CYS A 1 196 ? -11.667 -4.565 4.488 1.00 93.56 196 CYS A C 1
ATOM 1594 O O . CYS A 1 196 ? -10.571 -4.873 4.032 1.00 93.56 196 CYS A O 1
ATOM 1596 N N . LEU A 1 197 ? -12.188 -5.204 5.541 1.00 93.31 197 LEU A N 1
ATOM 1597 C CA . LEU A 1 197 ? -11.494 -6.321 6.188 1.00 93.31 197 LEU A CA 1
ATOM 1598 C C . LEU A 1 197 ? -11.247 -7.483 5.216 1.00 93.31 197 LEU A C 1
ATOM 1600 O O . LEU A 1 197 ? -10.126 -7.983 5.137 1.00 93.31 197 LEU A O 1
ATOM 1604 N N . ILE A 1 198 ? -12.264 -7.880 4.443 1.00 91.50 198 ILE A N 1
ATOM 1605 C CA . ILE A 1 198 ? -12.130 -8.931 3.423 1.00 91.50 198 ILE A CA 1
ATOM 1606 C C . ILE A 1 198 ? -11.054 -8.544 2.404 1.00 91.50 198 ILE A C 1
ATOM 1608 O O . ILE A 1 198 ? -10.182 -9.357 2.098 1.00 91.50 198 ILE A O 1
ATOM 1612 N N . MET A 1 199 ? -11.072 -7.298 1.920 1.00 91.19 199 MET A N 1
ATOM 1613 C CA . MET A 1 199 ? -10.070 -6.800 0.976 1.00 91.19 199 MET A CA 1
ATOM 1614 C C . MET A 1 199 ? -8.660 -6.830 1.572 1.00 91.19 199 MET A C 1
ATOM 1616 O O . MET A 1 199 ? -7.737 -7.303 0.919 1.00 91.19 199 MET A O 1
ATOM 1620 N N . ALA A 1 200 ? -8.488 -6.394 2.822 1.00 89.81 200 ALA A N 1
ATOM 1621 C CA . ALA A 1 200 ? -7.198 -6.418 3.505 1.00 89.81 200 ALA A CA 1
ATOM 1622 C C . ALA A 1 200 ? -6.628 -7.838 3.629 1.00 89.81 200 ALA A C 1
ATOM 1624 O O . ALA A 1 200 ? -5.467 -8.067 3.290 1.00 89.81 200 ALA A O 1
ATOM 1625 N N . CYS A 1 201 ? -7.455 -8.803 4.049 1.00 87.38 201 CYS A N 1
ATOM 1626 C CA . CYS A 1 201 ? -7.077 -10.217 4.103 1.00 87.38 201 CYS A CA 1
ATOM 1627 C C . CYS A 1 201 ? -6.740 -10.791 2.720 1.00 87.38 201 CYS A C 1
ATOM 1629 O O . CYS A 1 201 ? -6.017 -11.782 2.626 1.00 87.38 201 CYS A O 1
ATOM 1631 N N . SER A 1 202 ? -7.250 -10.162 1.661 1.00 86.50 202 SER A N 1
ATOM 1632 C CA . SER A 1 202 ? -7.136 -10.652 0.297 1.00 86.50 202 SER A CA 1
ATOM 1633 C C . SER A 1 202 ? -6.021 -9.991 -0.525 1.00 86.50 202 SER A C 1
ATOM 1635 O O . SER A 1 202 ? -5.838 -10.375 -1.668 1.00 86.50 202 SER A O 1
ATOM 1637 N N . ILE A 1 203 ? -5.261 -9.018 -0.004 1.00 82.44 203 ILE A N 1
ATOM 1638 C CA . ILE A 1 203 ? -4.192 -8.359 -0.784 1.00 82.44 203 ILE A CA 1
ATOM 1639 C C . ILE A 1 203 ? -2.893 -9.170 -0.755 1.00 82.44 203 ILE A C 1
ATOM 1641 O O . ILE A 1 203 ? -2.383 -9.595 -1.792 1.00 82.44 203 ILE A O 1
ATOM 1645 N N . LYS A 1 204 ? -2.353 -9.396 0.442 1.00 73.25 204 LYS A N 1
ATOM 1646 C CA . LYS A 1 204 ? -1.107 -10.138 0.650 1.00 73.25 204 LYS A CA 1
ATOM 1647 C C . LYS A 1 204 ? -1.167 -10.828 2.010 1.00 73.25 204 LYS A C 1
ATOM 1649 O O . LYS A 1 204 ? -0.684 -10.275 2.999 1.00 73.25 204 LYS A O 1
ATOM 1654 N N . PRO A 1 205 ? -1.817 -11.994 2.113 1.00 60.12 205 PRO A N 1
ATOM 1655 C CA . PRO A 1 205 ? -1.762 -12.750 3.346 1.00 60.12 205 PRO A CA 1
ATOM 1656 C C . PRO A 1 205 ? -0.319 -13.247 3.507 1.00 60.12 205 PRO A C 1
ATOM 1658 O O . PRO A 1 205 ? 0.248 -13.819 2.581 1.00 60.12 205 PRO A O 1
ATOM 1661 N N . TYR A 1 206 ? 0.300 -13.030 4.667 1.00 58.06 206 TYR A N 1
ATOM 1662 C CA . TYR A 1 206 ? 1.602 -13.624 5.001 1.00 58.06 206 TYR A CA 1
ATOM 1663 C C . TYR A 1 206 ? 1.451 -15.127 5.293 1.00 58.06 206 TYR A C 1
ATOM 1665 O O . TYR A 1 206 ? 1.842 -15.619 6.349 1.00 58.06 206 TYR A O 1
ATOM 1673 N N . LEU A 1 207 ? 0.824 -15.857 4.375 1.00 48.56 207 LEU A N 1
ATOM 1674 C CA . LEU A 1 207 ? 0.726 -17.303 4.419 1.00 48.56 207 LEU A CA 1
ATOM 1675 C C . LEU A 1 207 ? 1.982 -17.834 3.735 1.00 48.56 207 LEU A C 1
ATOM 1677 O O . LEU A 1 207 ? 2.094 -17.828 2.515 1.00 48.56 207 LEU A O 1
ATOM 1681 N N . TRP A 1 208 ? 2.968 -18.207 4.546 1.00 39.47 208 TRP A N 1
ATOM 1682 C CA . TRP A 1 208 ? 4.111 -18.982 4.080 1.00 39.47 208 TRP A CA 1
ATOM 1683 C C . TRP A 1 208 ? 3.628 -20.335 3.536 1.00 39.47 208 TRP A C 1
ATOM 1685 O O . TRP A 1 208 ? 2.857 -21.029 4.199 1.00 39.47 208 TRP A O 1
ATOM 1695 N N . GLY A 1 209 ? 4.110 -20.697 2.349 1.00 45.09 209 GLY A N 1
ATOM 1696 C CA . GLY A 1 209 ? 3.781 -21.916 1.605 1.00 45.09 209 GLY A CA 1
ATOM 1697 C C . GLY A 1 209 ? 3.548 -21.526 0.146 1.00 45.09 209 GLY A C 1
ATOM 1698 O O . GLY A 1 209 ? 2.582 -20.828 -0.140 1.00 45.09 209 GLY A O 1
ATOM 1699 N N . TYR A 1 210 ? 4.410 -21.846 -0.815 1.00 39.81 210 TYR A N 1
AT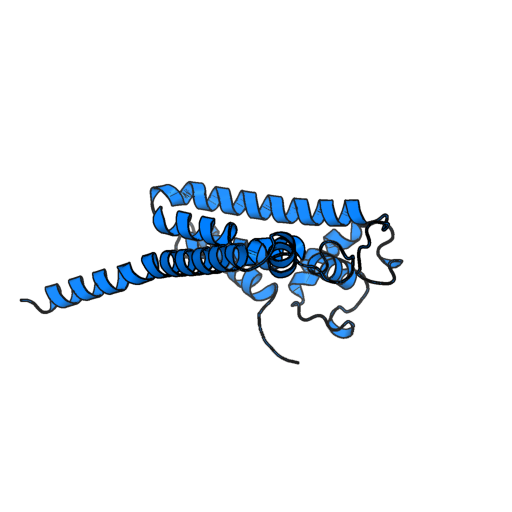OM 1700 C CA . TYR A 1 210 ? 5.187 -23.067 -1.029 1.00 39.81 210 TYR A CA 1
ATOM 1701 C C . TYR A 1 210 ? 6.583 -22.767 -1.582 1.00 39.81 210 TYR A C 1
ATOM 1703 O O . TYR A 1 210 ? 6.722 -21.738 -2.279 1.00 39.81 210 TYR A O 1
#

Mean predicted aligned error: 9.87 Å

Radius of gyration: 20.99 Å; Cα contacts (8 Å, |Δi|>4): 184; chains: 1; bounding box: 54×37×74 Å

Secondary structure (DSSP, 8-state):
--HHHHHHHHHHHHTTHHHHHHHHHHHHHHHHHHHHHHHS-HHHHHHHHS--STT-SSHHHHHHHHHHHSS-TTTTT--S-HHHHHHHHHHHTTSTTGGG-SSS---TT-TTHHHHHHHHHHHHHHHHHHHHHHHHHHTTT-HHHHHHHHHHHTSHHHHHHHHTT-THHHHHHHHHHHHHHTT-SSHHHHHHHHHHHHHHHHH-------

Foldseek 3Di:
DDPVVVVVVVVVVVVPVVLCVLVVVLVVQVVVLVVCVVVDPPVVSCPVLADDDDQAFQLQLLLLLLCLDADPSVVVVDQAFPVSSVVNVVLSVVFPPSNVDPDSGHHPPDPRVVSSCVVLVVLVVVLVVLLVVLLVVCCVPPVSVSVSVVSVCVDSVNNHCVRNSHCLSQLVSLQSQLVSQCPPPDPVSVVSSVVSPVVSCRGHPPDDDD

pLDDT: mean 79.51, std 12.97, range [39.47, 95.25]

Sequence (210 aa):
MSLDSVRSSLARCSETWYIYYPAVVLIISLSVLLITLAVNNAQTVLDRITWNADDSLIPDFTEVVWKAYNGNPYDMGSTYLPITFLIFKQFSYLIPDISSMESYSLTPSDPNIPYFLAEFGIMMGLCIVVTILILYKEVKERRILSILILLLLLGTPMIWMIERGNIIFLGFTFLLYFYFNYDSDTEWKKKTAVFCLIMACSIKPYLWGY